Protein AF-A0A7W0RLA8-F1 (afdb_monomer_lite)

Radius of gyration: 16.84 Å; chains: 1; bounding box: 46×39×52 Å

Foldseek 3Di:
DLLVVLVVLLVCLLDPPDDDLVNLQVLLVVLLVVLVDQPPDLSSLLSSLSSNLSSLDAAHPVRARSSLVSLLVLLQDPVHDLLNNLSSLLSQQLHAYDPPRDDLQSSLLSLLVSLLVLLVVCLVPVPDPCLLNSLVSSLNSQEDDPVPDRPQRPCRGQNNVPDHPPSNNLSNVLSNVQSVLSNPADPPDDRDRRDPVSSVSSVVSNVVVPD

Sequence (211 aa):
LKVLATVGVARIADHADILTAELKYRAADVLTKELANPDNMWWYQMRLAEAAAAIELEIDRSGNPIVVDSLLTVIADGNRHCMARTAAAKALGRTPIMAGKFDEKAAADRIVQLARDMSLAYNKRPDDVQWYHCYLNLQLTFKPNAGEDPAGLPQNSLIRRGSLPAPLDNAEQRIVPLAKHVLNQPVGKKHKPIPGEMIQRLTELLAVAGS

Structure (mmCIF, N/CA/C/O backbone):
data_AF-A0A7W0RLA8-F1
#
_entry.id   AF-A0A7W0RLA8-F1
#
loop_
_atom_site.group_PDB
_atom_site.id
_atom_site.type_symbol
_atom_site.label_atom_id
_atom_site.label_alt_id
_atom_site.label_comp_id
_atom_site.label_asym_id
_atom_site.label_entity_id
_atom_site.label_seq_id
_atom_site.pdbx_PDB_ins_code
_atom_site.Cartn_x
_atom_site.Cartn_y
_atom_site.Cartn_z
_atom_site.occupancy
_atom_site.B_iso_or_equiv
_atom_site.auth_seq_id
_atom_site.auth_comp_id
_atom_site.auth_asym_id
_atom_site.auth_atom_id
_atom_site.pdbx_PDB_model_num
ATOM 1 N N . LEU A 1 1 ? 11.301 -21.678 0.523 1.00 72.75 1 LEU A N 1
ATOM 2 C CA . LEU A 1 1 ? 12.236 -21.331 -0.575 1.00 72.75 1 LEU A CA 1
ATOM 3 C C . LEU A 1 1 ? 11.809 -20.076 -1.349 1.00 72.75 1 LEU A C 1
ATOM 5 O O . LEU A 1 1 ? 12.573 -19.123 -1.344 1.00 72.75 1 LEU A O 1
ATOM 9 N N . LYS A 1 2 ? 10.595 -20.018 -1.931 1.00 77.06 2 LYS A N 1
ATOM 10 C CA . LYS A 1 2 ? 10.104 -18.861 -2.723 1.00 77.06 2 LYS A CA 1
ATOM 11 C C . LYS A 1 2 ? 10.241 -17.495 -2.028 1.00 77.06 2 LYS A C 1
ATOM 13 O O . LYS A 1 2 ? 10.709 -16.536 -2.633 1.00 77.06 2 LYS A O 1
ATOM 18 N N . VAL A 1 3 ? 9.900 -17.425 -0.741 1.00 72.06 3 VAL A N 1
ATOM 19 C CA . VAL A 1 3 ? 10.009 -16.191 0.060 1.00 72.06 3 VAL A CA 1
ATOM 20 C C . VAL A 1 3 ? 11.457 -15.720 0.198 1.00 72.06 3 VAL A C 1
ATOM 22 O O . VAL A 1 3 ? 11.741 -14.555 -0.051 1.00 72.06 3 VAL A O 1
ATOM 25 N N . LEU A 1 4 ? 12.382 -16.628 0.524 1.00 68.00 4 LEU A N 1
ATOM 26 C CA . LEU A 1 4 ? 13.810 -16.305 0.635 1.00 68.00 4 LEU A CA 1
ATOM 27 C C . LEU A 1 4 ? 14.391 -15.858 -0.710 1.00 68.00 4 LEU A C 1
ATOM 29 O O . LEU A 1 4 ? 15.149 -14.896 -0.749 1.00 68.00 4 LEU A O 1
ATOM 33 N N . ALA A 1 5 ? 13.992 -16.508 -1.806 1.00 74.31 5 ALA A N 1
ATOM 34 C CA . ALA A 1 5 ? 14.395 -16.103 -3.150 1.00 74.31 5 ALA A CA 1
ATOM 35 C C . ALA A 1 5 ? 13.894 -14.691 -3.490 1.00 74.31 5 ALA A C 1
ATOM 37 O O . ALA A 1 5 ? 14.648 -13.885 -4.015 1.00 74.31 5 ALA A O 1
ATOM 38 N N . THR A 1 6 ? 12.655 -14.364 -3.120 1.00 77.19 6 THR A N 1
ATOM 39 C CA . THR A 1 6 ? 12.059 -13.040 -3.368 1.00 77.19 6 THR A CA 1
ATOM 40 C C . THR A 1 6 ? 12.758 -11.943 -2.569 1.00 77.19 6 THR A C 1
ATOM 42 O O . THR A 1 6 ? 13.071 -10.891 -3.113 1.00 77.19 6 THR A O 1
ATOM 45 N N . VAL A 1 7 ? 13.091 -12.213 -1.302 1.00 73.88 7 VAL A N 1
ATOM 46 C CA . VAL A 1 7 ? 13.926 -11.312 -0.490 1.00 73.88 7 VAL A CA 1
ATOM 47 C C . VAL A 1 7 ? 15.321 -11.155 -1.102 1.00 73.88 7 VAL A C 1
ATOM 49 O O . VAL A 1 7 ? 15.862 -10.055 -1.115 1.00 73.88 7 VAL A O 1
ATOM 52 N N . GLY A 1 8 ? 15.903 -12.237 -1.625 1.00 70.19 8 GLY A N 1
ATOM 53 C CA . GLY A 1 8 ? 17.175 -12.193 -2.346 1.00 70.19 8 GLY A CA 1
ATOM 54 C C . GLY A 1 8 ? 17.115 -11.299 -3.586 1.00 70.19 8 GLY A C 1
ATOM 55 O O . GLY A 1 8 ? 18.000 -10.474 -3.769 1.00 70.19 8 GLY A O 1
ATOM 56 N N . VAL A 1 9 ? 16.050 -11.409 -4.388 1.00 79.06 9 VAL A N 1
ATOM 57 C CA . VAL A 1 9 ? 15.816 -10.543 -5.556 1.00 79.06 9 VAL A CA 1
ATOM 58 C C . VAL A 1 9 ? 15.698 -9.079 -5.140 1.00 79.06 9 VAL A C 1
ATOM 60 O O . VAL A 1 9 ? 16.380 -8.253 -5.733 1.00 79.06 9 VAL A O 1
ATOM 63 N N . ALA A 1 10 ? 14.911 -8.765 -4.104 1.00 76.06 10 ALA A N 1
ATOM 64 C CA . ALA A 1 10 ? 14.780 -7.397 -3.593 1.00 76.06 10 ALA A CA 1
ATOM 65 C C . ALA A 1 10 ? 16.141 -6.815 -3.178 1.00 76.06 10 ALA A C 1
ATOM 67 O O . ALA A 1 10 ? 16.523 -5.748 -3.631 1.00 76.06 10 ALA A O 1
ATOM 68 N N . ARG A 1 11 ? 16.933 -7.574 -2.409 1.00 76.50 11 ARG A N 1
ATOM 69 C CA . ARG A 1 11 ? 18.266 -7.140 -1.960 1.00 76.50 11 ARG A CA 1
ATOM 70 C C . ARG A 1 11 ? 19.256 -6.949 -3.100 1.00 76.50 11 ARG A C 1
ATOM 72 O O . ARG A 1 11 ? 20.070 -6.037 -3.043 1.00 76.50 11 ARG A O 1
ATOM 79 N N . ILE A 1 12 ? 19.228 -7.823 -4.106 1.00 79.25 12 ILE A N 1
ATOM 80 C CA . ILE A 1 12 ? 20.051 -7.643 -5.306 1.00 79.25 12 ILE A CA 1
ATOM 81 C C . ILE A 1 12 ? 19.612 -6.370 -6.027 1.00 79.25 12 ILE A C 1
ATOM 83 O O . ILE A 1 12 ? 20.465 -5.619 -6.476 1.00 79.25 12 ILE A O 1
ATOM 87 N N . ALA A 1 13 ? 18.309 -6.104 -6.100 1.00 77.38 13 ALA A N 1
ATOM 88 C CA . ALA A 1 13 ? 17.794 -4.890 -6.711 1.00 77.38 13 ALA A CA 1
ATOM 89 C C . ALA A 1 13 ? 18.217 -3.613 -5.972 1.00 77.38 13 ALA A C 1
ATOM 91 O O . ALA A 1 13 ? 18.674 -2.677 -6.620 1.00 77.38 13 ALA A O 1
ATOM 92 N N . ASP A 1 14 ? 18.184 -3.634 -4.640 1.00 70.62 14 ASP A N 1
ATOM 93 C CA . ASP A 1 14 ? 18.558 -2.495 -3.797 1.00 70.62 14 ASP A CA 1
ATOM 94 C C . ASP A 1 14 ? 20.077 -2.228 -3.741 1.00 70.62 14 ASP A C 1
ATOM 96 O O . ASP A 1 14 ? 20.493 -1.101 -3.476 1.00 70.62 14 ASP A O 1
ATOM 100 N N . HIS A 1 15 ? 20.920 -3.254 -3.929 1.00 70.38 15 HIS A N 1
ATOM 101 C CA . HIS A 1 15 ? 22.368 -3.160 -3.670 1.00 70.38 15 HIS A CA 1
ATOM 102 C C . HIS A 1 15 ? 23.279 -3.447 -4.866 1.00 70.38 15 HIS A C 1
ATOM 104 O O . HIS A 1 15 ? 24.487 -3.247 -4.751 1.00 70.38 15 HIS A O 1
ATOM 110 N N . ALA A 1 16 ? 22.770 -3.964 -5.984 1.00 71.56 16 ALA A N 1
ATOM 111 C CA . ALA A 1 16 ? 23.626 -4.231 -7.133 1.00 71.56 16 ALA A CA 1
ATOM 112 C C . ALA A 1 16 ? 23.953 -2.932 -7.879 1.00 71.56 16 ALA A C 1
ATOM 114 O O . ALA A 1 16 ? 23.061 -2.254 -8.381 1.00 71.56 16 ALA A O 1
ATOM 115 N N . ASP A 1 17 ? 25.247 -2.658 -8.052 1.00 64.75 17 ASP A N 1
ATOM 116 C CA . ASP A 1 17 ? 25.733 -1.500 -8.814 1.00 64.75 17 ASP A CA 1
ATOM 117 C C . ASP A 1 17 ? 25.336 -1.546 -10.304 1.00 64.75 17 ASP A C 1
ATOM 119 O O . ASP A 1 17 ? 25.307 -0.520 -10.981 1.00 64.75 17 ASP A O 1
ATOM 123 N N . ILE A 1 18 ? 25.038 -2.739 -10.843 1.00 66.19 18 ILE A N 1
ATOM 124 C CA . ILE A 1 18 ? 24.654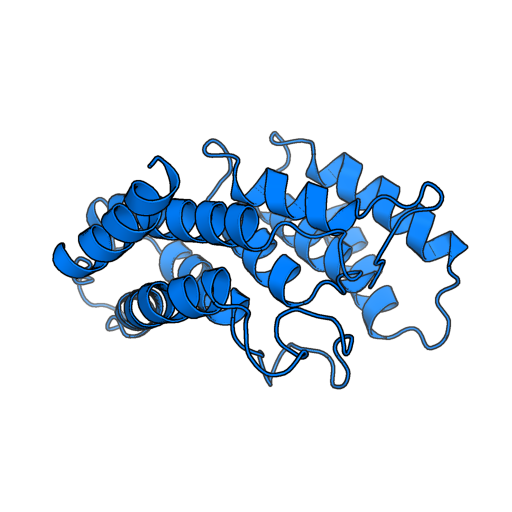 -2.933 -12.246 1.00 66.19 18 ILE A CA 1
ATOM 125 C C . ILE A 1 18 ? 23.494 -3.928 -12.341 1.00 66.19 18 ILE A C 1
ATOM 127 O O . ILE A 1 18 ? 23.684 -5.145 -12.337 1.00 66.19 18 ILE A O 1
ATOM 131 N N . LEU A 1 19 ? 22.284 -3.401 -12.515 1.00 78.19 19 LEU A N 1
ATOM 132 C CA . LEU A 1 19 ? 21.108 -4.160 -12.932 1.00 78.19 19 LEU A CA 1
ATOM 133 C C . LEU A 1 19 ? 20.692 -3.700 -14.324 1.00 78.19 19 LEU A C 1
ATOM 135 O O . LEU A 1 19 ? 20.250 -2.568 -14.518 1.00 78.19 19 LEU A O 1
ATOM 139 N N . THR A 1 20 ? 20.856 -4.574 -15.317 1.00 84.12 20 THR A N 1
ATOM 140 C CA . THR A 1 20 ? 20.488 -4.242 -16.696 1.00 84.12 20 THR A CA 1
ATOM 141 C C . THR A 1 20 ? 18.974 -4.068 -16.816 1.00 84.12 20 THR A C 1
ATOM 143 O O . THR A 1 20 ? 18.202 -4.748 -16.134 1.00 84.12 20 THR A O 1
ATOM 146 N N . ALA A 1 21 ? 18.532 -3.198 -17.731 1.00 84.94 21 ALA A N 1
ATOM 147 C CA . ALA A 1 21 ? 17.108 -3.018 -18.021 1.00 84.94 21 ALA A CA 1
ATOM 148 C C . ALA A 1 21 ? 16.421 -4.356 -18.356 1.00 84.94 21 ALA A C 1
ATOM 150 O O . ALA A 1 21 ? 15.315 -4.624 -17.901 1.00 84.94 21 ALA A O 1
ATOM 151 N N . GLU A 1 22 ? 17.123 -5.242 -19.068 1.00 87.44 22 GLU A N 1
ATOM 152 C CA . GLU A 1 22 ? 16.644 -6.584 -19.402 1.00 87.44 22 GLU A CA 1
ATOM 153 C C . GLU A 1 22 ? 16.299 -7.428 -18.171 1.00 87.44 22 GLU A C 1
ATOM 155 O O . GLU A 1 22 ? 15.234 -8.047 -18.113 1.00 87.44 22 GLU A O 1
ATOM 160 N N . LEU A 1 23 ? 17.180 -7.439 -17.170 1.00 87.94 23 LEU A N 1
ATOM 161 C CA . LEU A 1 23 ? 16.938 -8.157 -15.922 1.00 87.94 23 LEU A CA 1
ATOM 162 C C . LEU A 1 23 ? 15.793 -7.524 -15.131 1.00 87.94 23 LEU A C 1
ATOM 164 O O . LEU A 1 23 ? 14.961 -8.260 -14.601 1.00 87.94 23 LEU A O 1
ATOM 168 N N . LYS A 1 24 ? 15.693 -6.188 -15.119 1.00 89.06 24 LYS A N 1
ATOM 169 C CA . LYS A 1 24 ? 14.571 -5.476 -14.493 1.00 89.06 24 LYS A CA 1
ATOM 170 C C . LYS A 1 24 ? 13.234 -5.858 -15.132 1.00 89.06 24 LYS A C 1
ATOM 172 O O . LYS A 1 24 ? 12.303 -6.206 -14.411 1.00 89.06 24 LYS A O 1
ATOM 177 N N . TYR A 1 25 ? 13.149 -5.895 -16.465 1.00 92.12 25 TYR A N 1
ATOM 178 C CA . TYR A 1 25 ? 11.935 -6.319 -17.174 1.00 92.12 25 TYR A CA 1
ATOM 179 C C . TYR A 1 25 ? 11.518 -7.744 -16.805 1.00 92.12 25 TYR A C 1
ATOM 181 O O . TYR A 1 25 ? 10.362 -7.979 -16.459 1.00 92.12 25 TYR A O 1
ATOM 189 N N . ARG A 1 26 ? 12.457 -8.699 -16.846 1.00 90.50 26 ARG A N 1
ATOM 190 C CA . ARG A 1 26 ? 12.158 -10.107 -16.539 1.00 90.50 26 ARG A CA 1
ATOM 191 C C . ARG A 1 26 ? 11.771 -10.298 -15.074 1.00 90.50 26 ARG A C 1
ATOM 193 O O . ARG A 1 26 ? 10.843 -11.050 -14.788 1.00 90.50 26 ARG A O 1
ATOM 200 N N . ALA A 1 27 ? 12.455 -9.616 -14.156 1.00 91.81 27 ALA A N 1
ATOM 201 C CA . ALA A 1 27 ? 12.138 -9.670 -12.735 1.00 91.81 27 ALA A CA 1
ATOM 202 C C . ALA A 1 27 ? 10.747 -9.088 -12.452 1.00 91.81 27 ALA A C 1
ATOM 204 O O . ALA A 1 27 ? 9.944 -9.746 -11.795 1.00 91.81 27 ALA A O 1
ATOM 205 N N . ALA A 1 28 ? 10.434 -7.906 -12.992 1.00 93.56 28 ALA A N 1
ATOM 206 C CA . ALA A 1 28 ? 9.127 -7.280 -12.823 1.00 93.56 28 ALA A CA 1
ATOM 207 C C . ALA A 1 28 ? 7.994 -8.151 -13.390 1.00 93.56 28 ALA A C 1
ATOM 209 O O . ALA A 1 28 ? 6.983 -8.339 -12.718 1.00 93.56 28 ALA A O 1
ATOM 210 N N . ASP A 1 29 ? 8.171 -8.745 -14.574 1.00 93.19 29 ASP A N 1
ATOM 211 C CA . ASP A 1 29 ? 7.178 -9.645 -15.179 1.00 93.19 29 ASP A CA 1
ATOM 212 C C . ASP A 1 29 ? 6.887 -10.867 -14.288 1.00 93.19 29 ASP A C 1
ATOM 214 O O . ASP A 1 29 ? 5.733 -11.173 -13.996 1.00 93.19 29 ASP A O 1
ATOM 218 N N . VAL A 1 30 ? 7.926 -11.536 -13.778 1.00 94.38 30 VAL A N 1
ATOM 219 C CA . VAL A 1 30 ? 7.757 -12.703 -12.895 1.00 94.38 30 VAL A CA 1
ATOM 220 C C . VAL A 1 30 ? 7.131 -12.313 -11.552 1.00 94.38 30 VAL A C 1
ATOM 222 O O . VAL A 1 30 ? 6.204 -12.980 -11.089 1.00 94.38 30 VAL A O 1
ATOM 225 N N . LEU A 1 31 ? 7.614 -11.237 -10.923 1.00 96.06 31 LEU A N 1
ATOM 226 C CA . LEU A 1 31 ? 7.128 -10.784 -9.618 1.00 96.06 31 LEU A CA 1
ATOM 227 C C . LEU A 1 31 ? 5.658 -10.359 -9.682 1.00 96.06 31 LEU A C 1
ATOM 229 O O . LEU A 1 31 ? 4.876 -10.763 -8.825 1.00 96.06 31 LEU A O 1
ATOM 233 N N . THR A 1 32 ? 5.270 -9.592 -10.703 1.00 96.00 32 THR A N 1
ATOM 234 C CA . THR A 1 32 ? 3.883 -9.128 -10.872 1.00 96.00 32 THR A CA 1
ATOM 235 C C . THR A 1 32 ? 2.931 -10.274 -11.218 1.00 96.00 32 THR A C 1
ATOM 237 O O . THR A 1 32 ? 1.830 -10.325 -10.672 1.00 96.00 32 THR A O 1
ATOM 240 N N . LYS A 1 33 ? 3.360 -11.264 -12.017 1.00 95.69 33 LYS A N 1
ATOM 241 C CA . LYS A 1 33 ? 2.574 -12.484 -12.285 1.00 95.69 33 LYS A CA 1
ATOM 242 C C . LYS A 1 33 ? 2.345 -13.334 -11.036 1.00 95.69 33 LYS A C 1
ATOM 244 O O . LYS A 1 33 ? 1.218 -13.758 -10.792 1.00 95.69 33 LYS A O 1
ATOM 249 N N . GLU A 1 34 ? 3.373 -13.568 -10.217 1.00 96.12 34 GLU A N 1
ATOM 250 C CA . GLU A 1 34 ? 3.187 -14.288 -8.945 1.00 96.12 34 GLU A CA 1
ATOM 251 C C . GLU A 1 34 ? 2.338 -13.465 -7.960 1.00 96.12 34 GLU A C 1
ATOM 253 O O . GLU A 1 34 ? 1.516 -14.027 -7.234 1.00 96.12 34 GLU A O 1
ATOM 258 N N . LEU A 1 35 ? 2.490 -12.135 -7.941 1.00 96.88 35 LEU A N 1
ATOM 259 C CA . LEU A 1 35 ? 1.706 -11.247 -7.079 1.00 96.88 35 LEU A CA 1
ATOM 260 C C . LEU A 1 35 ? 0.223 -11.217 -7.479 1.00 96.88 35 LEU A C 1
ATOM 262 O O . LEU A 1 35 ? -0.649 -11.116 -6.609 1.00 96.88 35 LEU A O 1
ATOM 266 N N . ALA A 1 36 ? -0.076 -11.370 -8.771 1.00 96.38 36 ALA A N 1
ATOM 267 C CA . ALA A 1 36 ? -1.435 -11.445 -9.291 1.00 96.38 36 ALA A CA 1
ATOM 268 C C . ALA A 1 36 ? -2.223 -12.647 -8.747 1.00 96.38 36 ALA A C 1
ATOM 270 O O . ALA A 1 36 ? -3.444 -12.560 -8.669 1.00 96.38 36 ALA A O 1
ATOM 271 N N . ASN A 1 37 ? -1.564 -13.717 -8.286 1.00 95.75 37 ASN A N 1
ATOM 272 C CA . ASN A 1 37 ? -2.236 -14.862 -7.672 1.00 95.75 37 ASN A CA 1
ATOM 273 C C . ASN A 1 37 ? -2.661 -14.555 -6.211 1.00 95.75 37 ASN A C 1
ATOM 275 O O . ASN A 1 37 ? -1.791 -14.459 -5.336 1.00 95.75 37 ASN A O 1
ATOM 279 N N . PRO A 1 38 ? -3.971 -14.414 -5.913 1.00 93.88 38 PRO A N 1
ATOM 280 C CA . PRO A 1 38 ? -4.452 -14.100 -4.567 1.00 93.88 38 PRO A CA 1
ATOM 281 C C . PRO A 1 38 ? -4.367 -15.286 -3.596 1.00 93.88 38 PRO A C 1
ATOM 283 O O . PRO A 1 38 ? -4.371 -15.060 -2.387 1.00 93.88 38 PRO A O 1
ATOM 286 N N . ASP A 1 39 ? -4.234 -16.518 -4.100 1.00 94.50 39 ASP A N 1
ATOM 287 C CA . ASP A 1 39 ? -4.170 -17.742 -3.287 1.00 94.50 39 ASP A CA 1
ATOM 288 C C . ASP A 1 39 ? -2.793 -17.941 -2.639 1.00 94.50 39 ASP A C 1
ATOM 290 O O . ASP A 1 39 ? -2.617 -18.750 -1.722 1.00 94.50 39 ASP A O 1
ATOM 294 N N . ASN A 1 40 ? -1.791 -17.181 -3.091 1.00 93.38 40 ASN A N 1
ATOM 295 C CA . ASN A 1 40 ? -0.496 -17.133 -2.432 1.00 93.38 40 ASN A CA 1
ATOM 296 C C . ASN A 1 40 ? -0.657 -16.684 -0.975 1.00 93.38 40 ASN A C 1
ATOM 298 O O . ASN A 1 40 ? -1.456 -15.812 -0.650 1.00 93.38 40 ASN A O 1
ATOM 302 N N . MET A 1 41 ? 0.154 -17.225 -0.070 1.00 95.50 41 MET A N 1
ATOM 303 C CA . MET A 1 41 ? 0.100 -16.803 1.329 1.00 95.50 41 MET A CA 1
ATOM 304 C C . MET A 1 41 ? 0.396 -15.302 1.480 1.00 95.50 41 MET A C 1
ATOM 306 O O . MET A 1 41 ? 1.313 -14.779 0.848 1.00 95.50 41 MET A O 1
ATOM 310 N N . TRP A 1 42 ? -0.330 -14.607 2.361 1.00 95.19 42 TRP A N 1
ATOM 311 C CA . TRP A 1 42 ? -0.254 -13.141 2.483 1.00 95.19 42 TRP A CA 1
ATOM 312 C C . TRP A 1 42 ? 1.161 -12.608 2.753 1.00 95.19 42 TRP A C 1
ATOM 314 O O . TRP A 1 42 ? 1.540 -11.553 2.251 1.00 95.19 42 TRP A O 1
ATOM 324 N N . TRP A 1 43 ? 1.964 -13.347 3.519 1.00 93.94 43 TRP A N 1
ATOM 325 C CA . TRP A 1 43 ? 3.344 -12.981 3.839 1.00 93.94 43 TRP A CA 1
ATOM 326 C C . TRP A 1 43 ? 4.264 -13.142 2.629 1.00 93.94 43 TRP A C 1
ATOM 328 O O . TRP A 1 43 ? 5.242 -12.412 2.510 1.00 93.94 43 TRP A O 1
ATOM 338 N N . TYR A 1 44 ? 3.936 -14.045 1.701 1.00 95.88 44 TYR A N 1
ATOM 339 C CA . TYR A 1 44 ? 4.615 -14.134 0.414 1.00 95.88 44 TYR A CA 1
ATOM 340 C C . TYR A 1 44 ? 4.201 -12.988 -0.515 1.00 95.88 44 TYR A C 1
ATOM 342 O O . TYR A 1 44 ? 5.072 -12.336 -1.083 1.00 95.88 44 TYR A O 1
ATOM 350 N N . GLN A 1 45 ? 2.904 -12.669 -0.591 1.00 97.44 45 GLN A N 1
ATOM 351 C CA . GLN A 1 45 ? 2.404 -11.519 -1.359 1.00 97.44 45 GLN A CA 1
ATOM 352 C C . GLN A 1 45 ? 3.046 -10.197 -0.910 1.00 97.44 45 GLN A C 1
ATOM 354 O O . GLN A 1 45 ? 3.464 -9.399 -1.741 1.00 97.44 45 GLN A O 1
ATOM 359 N N . MET A 1 46 ? 3.193 -9.994 0.403 1.00 95.75 46 MET A N 1
ATOM 360 C CA . MET A 1 46 ? 3.912 -8.848 0.970 1.00 95.75 46 MET A CA 1
ATOM 361 C C . MET A 1 46 ? 5.342 -8.745 0.422 1.00 95.75 46 MET A C 1
ATOM 363 O O . MET A 1 46 ? 5.756 -7.677 -0.018 1.00 95.75 46 MET A O 1
ATOM 367 N N . ARG A 1 47 ? 6.083 -9.860 0.393 1.00 94.94 47 ARG A N 1
ATOM 368 C CA . ARG A 1 47 ? 7.467 -9.882 -0.106 1.00 94.94 47 ARG A CA 1
ATOM 369 C C . ARG A 1 47 ? 7.549 -9.681 -1.612 1.00 94.94 47 ARG A C 1
ATOM 371 O O . ARG A 1 47 ? 8.489 -9.051 -2.076 1.00 94.94 47 ARG A O 1
ATOM 378 N N . LEU A 1 48 ? 6.568 -10.175 -2.362 1.00 97.25 48 LEU A N 1
ATOM 379 C CA . LEU A 1 48 ? 6.453 -9.914 -3.796 1.00 97.25 48 LEU A CA 1
ATOM 380 C C . LEU A 1 48 ? 6.228 -8.423 -4.078 1.00 97.25 48 LEU A C 1
ATOM 382 O O . LEU A 1 48 ? 6.872 -7.884 -4.970 1.00 97.25 48 LEU A O 1
ATOM 386 N N . ALA A 1 49 ? 5.375 -7.749 -3.300 1.00 97.25 49 ALA A N 1
ATOM 387 C CA . ALA A 1 49 ? 5.138 -6.312 -3.439 1.00 97.25 49 ALA A CA 1
ATOM 388 C C . ALA A 1 49 ? 6.396 -5.479 -3.135 1.00 97.25 49 ALA A C 1
ATOM 390 O O . ALA A 1 49 ? 6.748 -4.593 -3.911 1.00 97.25 49 ALA A O 1
ATOM 391 N N . GLU A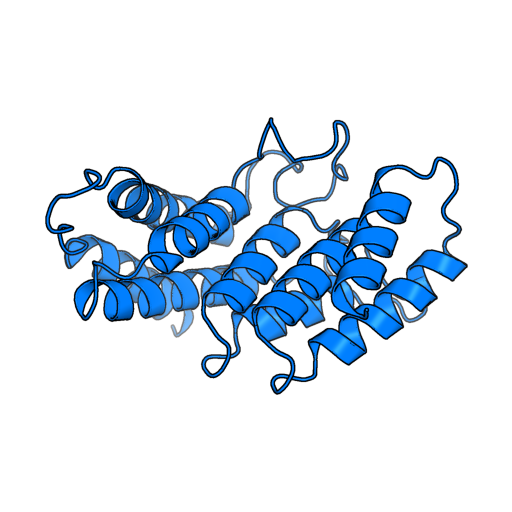 1 50 ? 7.099 -5.793 -2.042 1.00 93.06 50 GLU A N 1
ATOM 392 C CA . GLU A 1 50 ? 8.375 -5.151 -1.694 1.00 93.06 50 GLU A CA 1
ATOM 393 C C . GLU A 1 50 ? 9.428 -5.357 -2.790 1.00 93.06 50 GLU A C 1
ATOM 395 O O . GLU A 1 50 ? 10.032 -4.394 -3.255 1.00 93.06 50 GLU A O 1
ATOM 400 N N . ALA A 1 51 ? 9.600 -6.599 -3.253 1.00 93.12 51 ALA A N 1
ATOM 401 C CA . ALA A 1 51 ? 10.557 -6.918 -4.306 1.00 93.12 51 ALA A CA 1
ATOM 402 C C . ALA A 1 51 ? 10.217 -6.230 -5.632 1.00 93.12 51 ALA A C 1
ATOM 404 O O . ALA A 1 51 ? 11.125 -5.784 -6.321 1.00 93.12 51 ALA A O 1
ATOM 405 N N . ALA A 1 52 ? 8.933 -6.127 -5.990 1.00 94.19 52 ALA A N 1
ATOM 406 C CA . ALA A 1 52 ? 8.510 -5.471 -7.223 1.00 94.19 52 ALA A CA 1
ATOM 407 C C . ALA A 1 52 ? 8.862 -3.974 -7.226 1.00 94.19 52 ALA A C 1
ATOM 409 O O . ALA A 1 52 ? 9.352 -3.476 -8.238 1.00 94.19 52 ALA A O 1
ATOM 410 N N . ALA A 1 53 ? 8.679 -3.276 -6.099 1.00 92.25 53 ALA A N 1
ATOM 411 C CA . ALA A 1 53 ? 9.086 -1.876 -5.969 1.00 92.25 53 ALA A CA 1
ATOM 412 C C . ALA A 1 53 ? 10.613 -1.699 -6.033 1.00 92.25 53 ALA A C 1
ATOM 414 O O . ALA A 1 53 ? 11.081 -0.777 -6.698 1.00 92.25 53 ALA A O 1
ATOM 415 N N . ALA A 1 54 ? 11.375 -2.610 -5.417 1.00 90.06 54 ALA A N 1
ATOM 416 C CA . ALA A 1 54 ? 12.842 -2.589 -5.411 1.00 90.06 54 ALA A CA 1
ATOM 417 C C . ALA A 1 54 ? 13.474 -2.729 -6.810 1.00 90.06 54 ALA A C 1
ATOM 419 O O . ALA A 1 54 ? 14.610 -2.326 -7.020 1.00 90.06 54 ALA A O 1
ATOM 420 N N . ILE A 1 55 ? 12.752 -3.264 -7.806 1.00 90.44 55 ILE A N 1
ATOM 421 C CA . ILE A 1 55 ? 13.249 -3.318 -9.195 1.00 90.44 55 ILE A CA 1
ATOM 422 C C . ILE A 1 55 ? 13.423 -1.911 -9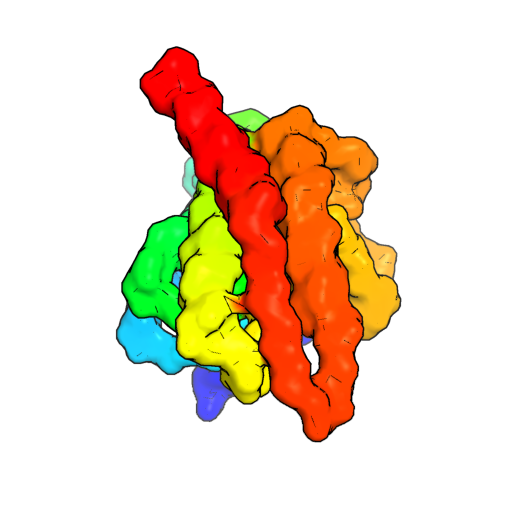.796 1.00 90.44 55 ILE A C 1
ATOM 424 O O . ILE A 1 55 ? 14.223 -1.725 -10.721 1.00 90.44 55 ILE A O 1
ATOM 428 N N . GLU A 1 56 ? 12.685 -0.921 -9.283 1.00 89.88 56 GLU A N 1
ATOM 429 C CA . GLU A 1 56 ? 12.692 0.461 -9.770 1.00 89.88 56 GLU A CA 1
ATOM 430 C C . GLU A 1 56 ? 12.394 0.554 -11.277 1.00 89.88 56 GLU A C 1
ATOM 432 O O . GLU A 1 56 ? 13.072 1.255 -12.031 1.00 89.88 56 GLU A O 1
ATOM 437 N N . LEU A 1 57 ? 11.401 -0.210 -11.741 1.00 91.00 57 LEU A N 1
ATOM 438 C CA . LEU A 1 57 ? 10.958 -0.190 -13.132 1.00 91.00 57 LEU A CA 1
ATOM 439 C C . LEU A 1 57 ? 9.751 0.740 -13.298 1.00 91.00 57 LEU A C 1
ATOM 441 O O . LEU A 1 57 ? 8.671 0.437 -12.799 1.00 91.00 57 LEU A O 1
ATOM 445 N N . GLU A 1 58 ? 9.922 1.832 -14.044 1.00 91.88 58 GLU A N 1
ATOM 446 C CA . GLU A 1 58 ? 8.830 2.769 -14.353 1.00 91.88 58 GLU A CA 1
ATOM 447 C C . GLU A 1 58 ? 7.816 2.197 -15.345 1.00 91.88 58 GLU A C 1
ATOM 449 O O . GLU A 1 58 ? 6.608 2.310 -15.146 1.00 91.88 58 GLU A O 1
ATOM 454 N N . ILE A 1 59 ? 8.319 1.608 -16.431 1.00 93.31 59 ILE A N 1
ATOM 455 C CA . ILE A 1 59 ? 7.530 1.037 -17.522 1.00 93.31 59 ILE A CA 1
ATOM 456 C C . ILE A 1 59 ? 8.175 -0.250 -18.024 1.00 93.31 59 ILE A C 1
ATOM 458 O O . ILE A 1 59 ? 9.395 -0.397 -17.980 1.00 93.31 59 ILE A O 1
ATOM 462 N N . ASP A 1 60 ? 7.365 -1.175 -18.526 1.00 92.25 60 ASP A N 1
ATOM 463 C CA . ASP A 1 60 ? 7.827 -2.361 -19.240 1.00 92.25 60 ASP A CA 1
ATOM 464 C C . ASP A 1 60 ? 8.286 -2.030 -20.676 1.00 92.25 60 ASP A C 1
ATOM 466 O O . ASP A 1 60 ? 8.290 -0.878 -21.116 1.00 92.25 60 ASP A O 1
ATOM 470 N N . ARG A 1 61 ? 8.655 -3.063 -21.444 1.00 90.19 61 ARG A N 1
ATOM 471 C CA . ARG A 1 61 ? 9.040 -2.910 -22.861 1.00 90.19 61 ARG A CA 1
ATOM 472 C C . ARG A 1 61 ? 7.921 -2.374 -23.755 1.00 90.19 61 ARG A C 1
ATOM 474 O O . ARG A 1 61 ? 8.204 -1.911 -24.855 1.00 90.19 61 ARG A O 1
ATOM 481 N N . SER A 1 62 ? 6.676 -2.471 -23.304 1.00 91.75 62 SER A N 1
ATOM 482 C CA . SER A 1 62 ? 5.483 -2.028 -24.022 1.00 91.75 62 SER A CA 1
ATOM 483 C C . SER A 1 62 ? 5.061 -0.610 -23.617 1.00 91.75 62 SER A C 1
ATOM 485 O O . SER A 1 62 ? 4.093 -0.085 -24.163 1.00 91.75 62 SER A O 1
ATOM 487 N N . GLY A 1 63 ? 5.765 0.025 -22.672 1.00 91.12 63 GLY A N 1
ATOM 488 C CA . GLY A 1 63 ? 5.423 1.351 -22.158 1.00 91.12 63 GLY A CA 1
ATOM 489 C C . GLY A 1 63 ? 4.317 1.358 -21.095 1.00 91.12 63 GLY A C 1
ATOM 490 O O . GLY A 1 63 ? 3.686 2.402 -20.885 1.00 91.12 63 GLY A O 1
ATOM 491 N N . ASN A 1 64 ? 4.066 0.220 -20.441 1.00 92.94 64 ASN A N 1
ATOM 492 C CA . ASN A 1 64 ? 3.053 0.055 -19.399 1.00 92.94 64 ASN A CA 1
ATOM 493 C C . ASN A 1 64 ? 3.679 0.069 -17.995 1.00 92.94 64 ASN A C 1
ATOM 495 O O . ASN A 1 64 ? 4.700 -0.591 -17.785 1.00 92.94 64 ASN A O 1
ATOM 499 N N . PRO A 1 65 ? 3.066 0.739 -17.006 1.00 94.75 65 PRO A N 1
ATOM 500 C CA . PRO A 1 65 ? 3.577 0.814 -15.639 1.00 94.75 65 PRO A CA 1
ATOM 501 C C . PRO A 1 65 ? 3.218 -0.445 -14.822 1.00 94.75 65 PRO A C 1
ATOM 503 O O . PRO A 1 65 ? 2.562 -0.377 -13.784 1.00 94.75 65 PRO A O 1
ATOM 506 N N . ILE A 1 66 ? 3.667 -1.620 -15.282 1.00 95.50 66 ILE A N 1
ATOM 507 C CA . ILE A 1 66 ? 3.212 -2.937 -14.791 1.00 95.50 66 ILE A CA 1
ATOM 508 C C . ILE A 1 66 ? 3.355 -3.134 -13.273 1.00 95.50 66 ILE A C 1
ATOM 510 O O . ILE A 1 66 ? 2.519 -3.790 -12.653 1.00 95.50 66 ILE A O 1
ATOM 514 N N . VAL A 1 67 ? 4.395 -2.559 -12.655 1.00 96.50 67 VAL A N 1
ATOM 515 C CA . VAL A 1 67 ? 4.616 -2.651 -11.203 1.00 96.50 67 VAL A CA 1
ATOM 516 C C . VAL A 1 67 ? 3.552 -1.845 -10.464 1.00 96.50 67 VAL A C 1
ATOM 518 O O . VAL A 1 67 ? 2.898 -2.367 -9.564 1.00 96.50 67 VAL A O 1
ATOM 521 N N . VAL A 1 68 ? 3.332 -0.597 -10.880 1.00 96.69 68 VAL A N 1
ATOM 522 C CA . VAL A 1 68 ? 2.319 0.297 -10.305 1.00 96.69 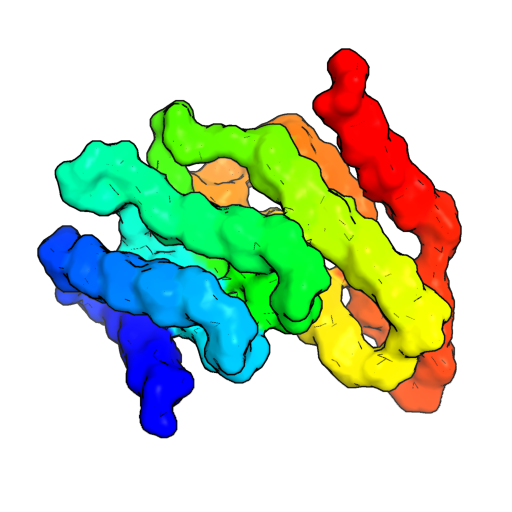68 VAL A CA 1
ATOM 523 C C . VAL A 1 68 ? 0.926 -0.317 -10.436 1.00 96.69 68 VAL A C 1
ATOM 525 O O . VAL A 1 68 ? 0.208 -0.411 -9.439 1.00 96.69 68 VAL A O 1
ATOM 528 N N . ASP A 1 69 ? 0.571 -0.814 -11.621 1.00 96.88 69 ASP A N 1
ATOM 529 C CA . ASP A 1 69 ? -0.733 -1.437 -11.878 1.00 96.88 69 ASP A CA 1
ATOM 530 C C . ASP A 1 69 ? -0.951 -2.687 -11.016 1.00 96.88 69 ASP A C 1
ATOM 532 O O . 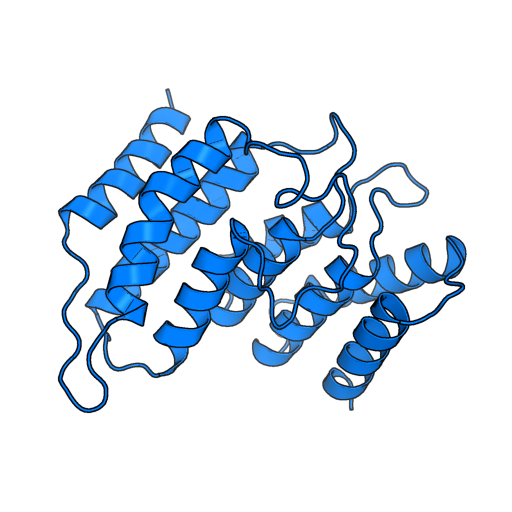ASP A 1 69 ? -2.024 -2.881 -10.427 1.00 96.88 69 ASP A O 1
ATOM 536 N N . SER A 1 70 ? 0.083 -3.522 -10.877 1.00 97.94 70 SER A N 1
ATOM 537 C CA . SER A 1 70 ? 0.031 -4.713 -10.031 1.00 97.94 70 SER A CA 1
ATOM 538 C C . SER A 1 70 ? -0.157 -4.352 -8.555 1.00 97.94 70 SER A C 1
ATOM 540 O O . SER A 1 70 ? -0.982 -4.970 -7.880 1.00 97.94 70 SER A O 1
ATOM 542 N N . LEU A 1 71 ? 0.563 -3.349 -8.045 1.00 98.50 71 LEU A N 1
ATOM 543 C CA . LEU A 1 71 ? 0.430 -2.893 -6.659 1.00 98.50 71 LEU A CA 1
ATOM 544 C C . LEU A 1 71 ? -0.960 -2.302 -6.401 1.00 98.50 71 LEU A C 1
ATOM 546 O O . LEU A 1 71 ? -1.618 -2.670 -5.428 1.00 98.50 71 LEU A O 1
ATOM 550 N N . LEU A 1 72 ? -1.453 -1.448 -7.301 1.00 98.19 72 LEU A N 1
ATOM 551 C CA . LEU A 1 72 ? -2.793 -0.866 -7.217 1.00 98.19 72 LEU A CA 1
ATOM 552 C C . LEU A 1 72 ? -3.897 -1.929 -7.265 1.00 98.19 72 LEU A C 1
ATOM 554 O O . LEU A 1 72 ? -4.941 -1.749 -6.631 1.00 98.19 72 LEU A O 1
ATOM 558 N N . THR A 1 73 ? -3.690 -3.024 -7.998 1.00 98.06 73 THR A N 1
ATOM 559 C CA . THR A 1 73 ? -4.609 -4.173 -8.030 1.00 98.06 73 THR A CA 1
ATOM 560 C C . THR A 1 73 ? -4.652 -4.875 -6.674 1.00 98.06 73 THR A C 1
ATOM 562 O O . THR A 1 73 ? -5.733 -5.114 -6.141 1.00 98.06 73 THR A O 1
ATOM 565 N N . VAL A 1 74 ? -3.491 -5.127 -6.060 1.00 98.50 74 VAL A N 1
ATOM 566 C CA . VAL A 1 74 ? -3.412 -5.734 -4.721 1.00 98.50 74 VAL A CA 1
ATOM 567 C C . VAL A 1 74 ? -4.060 -4.845 -3.661 1.00 98.50 74 VAL A C 1
ATOM 569 O O . VAL A 1 74 ? -4.788 -5.351 -2.814 1.00 98.50 74 VAL A O 1
ATOM 572 N N . ILE A 1 75 ? -3.844 -3.525 -3.704 1.00 98.62 75 ILE A N 1
ATOM 573 C CA . ILE A 1 75 ? -4.460 -2.578 -2.758 1.00 98.62 75 ILE A CA 1
ATOM 574 C C . ILE A 1 75 ? -5.995 -2.636 -2.849 1.00 98.62 75 ILE A C 1
ATOM 576 O O . ILE A 1 75 ? -6.675 -2.650 -1.816 1.00 98.62 75 ILE A O 1
ATOM 580 N N . ALA A 1 76 ? -6.541 -2.692 -4.068 1.00 97.88 76 ALA A N 1
ATOM 581 C CA . ALA A 1 76 ? -7.982 -2.682 -4.327 1.00 97.88 76 ALA A CA 1
ATOM 582 C C . ALA A 1 76 ? -8.693 -4.005 -3.989 1.00 97.88 76 ALA A C 1
ATOM 584 O O . ALA A 1 76 ? -9.902 -4.003 -3.763 1.00 97.88 76 ALA A O 1
ATOM 585 N N . ASP A 1 77 ? -7.971 -5.124 -3.935 1.00 97.50 77 ASP A N 1
ATOM 586 C CA . ASP A 1 77 ? -8.556 -6.447 -3.722 1.00 97.50 77 ASP A CA 1
ATOM 587 C C . ASP A 1 77 ? -9.013 -6.646 -2.266 1.00 97.50 77 ASP A C 1
ATOM 589 O O . ASP A 1 77 ? -8.227 -6.961 -1.370 1.00 97.50 77 ASP A O 1
ATOM 593 N N . GLY A 1 78 ? -10.317 -6.474 -2.034 1.00 95.44 78 GLY A N 1
ATOM 594 C CA . GLY A 1 78 ? -10.960 -6.640 -0.729 1.00 95.44 78 GLY A CA 1
ATOM 595 C C . GLY A 1 78 ? -10.848 -8.043 -0.125 1.00 95.44 78 GLY A C 1
ATOM 596 O O . GLY A 1 78 ? -10.992 -8.179 1.089 1.00 95.44 78 GLY A O 1
ATOM 597 N N . ASN A 1 79 ? -10.556 -9.062 -0.939 1.00 95.25 79 ASN A N 1
ATOM 598 C CA . ASN A 1 79 ? -10.430 -10.447 -0.485 1.00 95.25 79 ASN A CA 1
ATOM 599 C C . ASN A 1 79 ? -9.021 -10.767 0.022 1.00 95.25 79 ASN A C 1
ATOM 601 O O . ASN A 1 79 ? -8.824 -11.752 0.736 1.00 95.25 79 ASN A O 1
ATOM 605 N N . ARG A 1 80 ? -8.028 -9.934 -0.311 1.00 97.12 80 ARG A N 1
ATOM 606 C CA . ARG A 1 80 ? -6.666 -10.109 0.190 1.00 97.12 80 ARG A CA 1
ATOM 607 C C . ARG A 1 80 ? -6.540 -9.672 1.636 1.00 97.12 80 ARG A C 1
ATOM 609 O O . ARG A 1 80 ? -7.149 -8.714 2.112 1.00 97.12 80 ARG A O 1
ATOM 616 N N . HIS A 1 81 ? -5.642 -10.356 2.326 1.00 96.62 81 HIS A N 1
ATOM 617 C CA . HIS A 1 81 ? -5.273 -10.033 3.691 1.00 96.62 81 HIS A CA 1
ATOM 618 C C . HIS A 1 81 ? -4.709 -8.604 3.799 1.00 96.62 81 HIS A C 1
ATOM 620 O O . HIS A 1 81 ? -3.876 -8.193 2.986 1.00 96.62 81 HIS A O 1
ATOM 626 N N . CYS A 1 82 ? -5.100 -7.856 4.835 1.00 96.31 82 CYS A N 1
ATOM 627 C CA . CYS A 1 82 ? -4.729 -6.445 5.008 1.00 96.31 82 CYS A CA 1
ATOM 628 C C . CYS A 1 82 ? -3.208 -6.209 5.023 1.00 96.31 82 CYS A C 1
ATOM 630 O O . CYS A 1 82 ? -2.743 -5.227 4.448 1.00 96.31 82 CYS A O 1
ATOM 632 N N . MET A 1 83 ? -2.412 -7.126 5.585 1.00 96.44 83 MET A N 1
ATOM 633 C CA . MET A 1 83 ? -0.942 -7.044 5.511 1.00 96.44 83 MET A CA 1
ATOM 634 C C . MET A 1 83 ? -0.410 -7.002 4.071 1.00 96.44 83 MET A C 1
ATOM 636 O O . MET A 1 83 ? 0.470 -6.200 3.780 1.00 96.44 83 MET A O 1
ATOM 640 N N . ALA A 1 84 ? -0.946 -7.817 3.156 1.00 98.06 84 ALA A N 1
ATOM 641 C CA . ALA A 1 84 ? -0.508 -7.811 1.758 1.00 98.06 84 ALA A CA 1
ATOM 642 C C . ALA A 1 84 ? -0.914 -6.503 1.058 1.00 98.06 84 ALA A C 1
ATOM 644 O O . ALA A 1 84 ? -0.106 -5.880 0.373 1.00 98.06 84 ALA A O 1
ATOM 645 N N . ARG A 1 85 ? -2.148 -6.045 1.304 1.00 98.56 85 ARG A N 1
ATOM 646 C CA . ARG A 1 85 ? -2.693 -4.799 0.740 1.00 98.56 85 ARG A CA 1
ATOM 647 C C . ARG A 1 85 ? -1.922 -3.564 1.211 1.00 98.56 85 ARG A C 1
ATOM 649 O O . ARG A 1 85 ? -1.580 -2.700 0.411 1.00 98.56 85 ARG A O 1
ATOM 656 N N . THR A 1 86 ? -1.605 -3.489 2.502 1.00 98.56 86 THR A N 1
ATOM 657 C CA . THR A 1 86 ? -0.845 -2.366 3.077 1.00 98.56 86 THR A CA 1
ATOM 658 C C . THR A 1 86 ? 0.626 -2.399 2.692 1.00 98.56 86 THR A C 1
ATOM 660 O O . THR A 1 86 ? 1.205 -1.344 2.453 1.00 98.56 86 THR A O 1
ATOM 663 N N . ALA A 1 87 ? 1.231 -3.582 2.558 1.00 97.94 87 ALA A N 1
ATOM 664 C CA . ALA A 1 87 ? 2.573 -3.706 2.001 1.00 97.94 87 ALA A CA 1
ATOM 665 C C . ALA A 1 87 ? 2.634 -3.218 0.549 1.00 97.94 87 ALA A C 1
ATOM 667 O O . ALA A 1 87 ? 3.561 -2.497 0.192 1.00 97.94 87 ALA A O 1
ATOM 668 N N . ALA A 1 88 ? 1.620 -3.529 -0.264 1.00 98.56 88 ALA A N 1
ATOM 669 C CA . ALA A 1 88 ? 1.514 -2.991 -1.616 1.00 98.56 88 ALA A CA 1
ATOM 670 C C . ALA A 1 88 ? 1.359 -1.460 -1.629 1.00 98.56 88 ALA A C 1
ATOM 672 O O . ALA A 1 88 ? 1.987 -0.799 -2.449 1.00 98.56 88 ALA A O 1
ATOM 673 N N . ALA A 1 89 ? 0.608 -0.879 -0.685 1.00 98.38 89 ALA A N 1
ATOM 674 C CA . ALA A 1 89 ? 0.531 0.576 -0.521 1.00 98.38 89 ALA A CA 1
ATOM 675 C C . ALA A 1 89 ? 1.892 1.192 -0.138 1.00 98.38 89 ALA A C 1
ATOM 677 O O . ALA A 1 89 ? 2.345 2.144 -0.774 1.00 98.38 89 ALA A O 1
ATOM 678 N N . LYS A 1 90 ? 2.607 0.594 0.826 1.00 97.12 90 LYS A N 1
ATOM 679 C CA . LYS A 1 90 ? 3.975 1.000 1.196 1.00 97.12 90 LYS A CA 1
ATOM 680 C C . LYS A 1 90 ? 4.926 0.939 -0.009 1.00 97.12 90 LYS A C 1
ATOM 682 O O . LYS A 1 90 ? 5.707 1.868 -0.223 1.00 97.12 90 LYS A O 1
ATOM 687 N N . ALA A 1 91 ? 4.862 -0.141 -0.785 1.00 96.12 91 ALA A N 1
ATOM 688 C CA . ALA A 1 91 ? 5.669 -0.356 -1.983 1.00 96.12 91 ALA A CA 1
ATOM 689 C C . ALA A 1 91 ? 5.340 0.661 -3.091 1.00 96.12 91 ALA A C 1
ATOM 691 O O . ALA A 1 91 ? 6.250 1.206 -3.716 1.00 96.12 91 ALA A O 1
ATOM 692 N N . LEU A 1 92 ? 4.060 1.000 -3.277 1.00 96.75 92 LEU A N 1
ATOM 693 C CA . LEU A 1 92 ? 3.624 2.018 -4.236 1.00 96.75 92 LEU A CA 1
ATOM 694 C C . LEU A 1 92 ? 4.257 3.381 -3.929 1.00 96.75 92 LEU A C 1
ATOM 696 O O . LEU A 1 92 ? 4.727 4.053 -4.841 1.00 96.75 92 LEU A O 1
ATOM 700 N N . GLY A 1 93 ? 4.352 3.749 -2.645 1.00 94.62 93 GLY A N 1
ATOM 701 C CA . GLY A 1 93 ? 5.035 4.968 -2.194 1.00 94.62 93 GLY A CA 1
ATOM 702 C C . GLY A 1 93 ? 6.489 5.093 -2.675 1.00 94.62 93 GLY A C 1
ATOM 703 O O . GLY A 1 93 ? 6.981 6.201 -2.889 1.00 94.62 93 GLY A O 1
ATOM 704 N N . ARG A 1 94 ? 7.167 3.955 -2.867 1.00 93.12 94 ARG A N 1
ATOM 705 C CA . ARG A 1 94 ? 8.597 3.843 -3.213 1.00 93.12 94 ARG A CA 1
ATOM 706 C C . ARG A 1 94 ? 8.849 3.577 -4.694 1.00 93.12 94 ARG A C 1
ATOM 708 O O . ARG A 1 94 ? 9.962 3.783 -5.162 1.00 93.12 94 ARG A O 1
ATOM 715 N N . THR A 1 95 ? 7.833 3.124 -5.420 1.00 92.88 95 THR A N 1
ATOM 716 C CA . THR A 1 95 ? 7.957 2.762 -6.835 1.00 92.88 95 THR A CA 1
ATOM 717 C C . THR A 1 95 ? 8.154 4.033 -7.671 1.00 92.88 95 THR A C 1
ATOM 719 O O . THR A 1 95 ? 7.442 5.014 -7.437 1.00 92.88 95 THR A O 1
ATOM 722 N N . PRO A 1 96 ? 9.102 4.059 -8.625 1.00 91.88 96 PRO A N 1
ATOM 723 C CA . PRO A 1 96 ? 9.250 5.185 -9.538 1.00 91.88 96 PRO A CA 1
ATOM 724 C C . PRO A 1 96 ? 8.044 5.267 -10.473 1.00 91.88 96 PRO A C 1
ATOM 726 O O . PRO A 1 96 ? 7.562 4.253 -10.980 1.00 91.88 96 PRO A O 1
ATOM 729 N N . ILE A 1 97 ? 7.544 6.480 -10.695 1.00 90.81 97 ILE A N 1
ATOM 730 C CA . ILE A 1 97 ? 6.344 6.712 -11.495 1.00 90.81 97 ILE A CA 1
ATOM 731 C C . ILE A 1 97 ? 6.684 7.603 -12.684 1.00 90.81 97 ILE A C 1
ATOM 733 O O . ILE A 1 97 ? 7.168 8.726 -12.528 1.00 90.81 97 ILE A O 1
ATOM 737 N N . MET A 1 98 ? 6.371 7.111 -13.881 1.00 89.38 98 MET A N 1
ATOM 738 C CA . MET A 1 98 ? 6.444 7.904 -15.102 1.00 89.38 98 MET A CA 1
ATOM 739 C C . MET A 1 98 ? 5.306 8.933 -15.141 1.00 89.38 98 MET A C 1
ATOM 741 O O . MET A 1 98 ? 4.135 8.609 -14.919 1.00 89.38 98 MET A O 1
ATOM 745 N N . ALA A 1 99 ? 5.644 10.181 -15.467 1.00 84.94 99 ALA A N 1
ATOM 746 C CA . ALA A 1 99 ? 4.664 11.251 -15.617 1.00 84.94 99 ALA A CA 1
ATOM 747 C C . ALA A 1 99 ? 3.586 10.886 -16.656 1.00 84.94 99 ALA A C 1
ATOM 749 O O . ALA A 1 99 ? 3.885 10.365 -17.729 1.00 84.94 99 ALA A O 1
ATOM 750 N N . GLY A 1 100 ? 2.317 11.151 -16.330 1.00 86.25 100 GLY A N 1
ATOM 751 C CA . GLY A 1 100 ? 1.176 10.860 -17.208 1.00 86.25 100 GLY A CA 1
ATOM 752 C C . GLY A 1 100 ? 0.767 9.382 -17.294 1.00 86.25 100 GLY A C 1
ATOM 753 O O . GLY A 1 100 ? -0.166 9.064 -18.026 1.00 86.25 100 GLY A O 1
ATOM 754 N N . LYS A 1 101 ? 1.423 8.476 -16.555 1.00 88.62 101 LYS A N 1
ATOM 755 C CA . LYS A 1 101 ? 1.095 7.037 -16.503 1.00 88.62 101 LYS A CA 1
ATOM 756 C C . LYS A 1 101 ? 0.508 6.589 -15.162 1.00 88.62 101 LYS A C 1
ATOM 758 O O . LYS A 1 101 ? 0.411 5.396 -14.904 1.00 88.62 101 LYS A O 1
ATOM 763 N N . PHE A 1 102 ? 0.120 7.529 -14.305 1.00 92.19 102 PHE A N 1
ATOM 764 C CA . PHE A 1 102 ? -0.383 7.239 -12.968 1.00 92.19 102 PHE A CA 1
ATOM 765 C C . PHE A 1 102 ? -1.613 8.078 -12.653 1.00 92.19 102 PHE A C 1
ATOM 767 O O . PHE A 1 102 ? -1.555 9.306 -12.654 1.00 92.19 102 PHE A O 1
ATOM 774 N N . ASP A 1 103 ? -2.722 7.396 -12.375 1.00 93.81 103 ASP A N 1
ATOM 775 C CA . ASP A 1 103 ? -3.948 8.026 -11.903 1.00 93.81 103 ASP A CA 1
ATOM 776 C C . ASP A 1 103 ? -3.871 8.221 -10.385 1.00 93.81 103 ASP A C 1
ATOM 778 O O . ASP A 1 103 ? -4.142 7.326 -9.578 1.00 93.81 103 ASP A O 1
ATOM 782 N N . GLU A 1 104 ? -3.462 9.425 -9.999 1.00 93.44 104 GLU A N 1
ATOM 783 C CA . GLU A 1 104 ? -3.245 9.820 -8.608 1.00 93.44 104 GLU A CA 1
ATOM 784 C C . GLU A 1 104 ? -4.539 9.805 -7.796 1.00 93.44 104 GLU A C 1
ATOM 786 O O . GLU A 1 104 ? -4.507 9.510 -6.598 1.00 93.44 104 GLU A O 1
ATOM 791 N N . LYS A 1 105 ? -5.678 10.093 -8.438 1.00 93.81 105 LYS A N 1
ATOM 792 C CA . LYS A 1 105 ? -6.983 10.082 -7.781 1.00 93.81 105 LYS A CA 1
ATOM 793 C C . LYS A 1 105 ? -7.428 8.653 -7.515 1.00 93.81 105 LYS A C 1
ATOM 795 O O . LYS A 1 105 ? -7.748 8.333 -6.371 1.00 93.81 105 LYS A O 1
ATOM 800 N N . ALA A 1 106 ? -7.371 7.783 -8.521 1.00 94.88 106 ALA A N 1
ATOM 801 C CA . ALA A 1 106 ? -7.718 6.376 -8.353 1.00 94.88 106 ALA A CA 1
ATOM 802 C C . ALA A 1 106 ? -6.802 5.681 -7.332 1.00 94.88 106 ALA A C 1
ATOM 804 O O . ALA A 1 106 ? -7.266 4.863 -6.534 1.00 94.88 106 ALA A O 1
ATOM 805 N N . ALA A 1 107 ? -5.508 6.017 -7.316 1.00 96.69 107 ALA A N 1
ATOM 806 C CA . ALA A 1 107 ? -4.575 5.517 -6.313 1.00 96.69 107 ALA A CA 1
ATOM 807 C C . ALA A 1 107 ? -4.943 5.983 -4.897 1.00 96.69 107 ALA A C 1
ATOM 809 O O . ALA A 1 107 ? -5.021 5.158 -3.983 1.00 96.69 107 ALA A O 1
ATOM 810 N N . ALA A 1 108 ? -5.214 7.281 -4.720 1.00 97.19 108 ALA A N 1
ATOM 811 C CA . ALA A 1 108 ? -5.651 7.834 -3.442 1.00 97.19 108 ALA A CA 1
ATOM 812 C C . ALA A 1 108 ? -6.935 7.156 -2.941 1.00 97.19 108 ALA A C 1
ATOM 814 O O . ALA A 1 108 ? -6.975 6.715 -1.793 1.00 97.19 108 ALA A O 1
ATOM 815 N N . ASP A 1 109 ? -7.940 6.980 -3.800 1.00 97.19 109 ASP A N 1
ATOM 816 C CA . ASP A 1 109 ? -9.215 6.360 -3.425 1.00 97.19 109 ASP A CA 1
ATOM 817 C C . ASP A 1 109 ? -9.041 4.915 -2.954 1.00 97.19 109 ASP A C 1
ATOM 819 O O . ASP A 1 109 ? -9.600 4.521 -1.930 1.00 97.19 109 ASP A O 1
ATOM 823 N N . ARG A 1 110 ? -8.199 4.128 -3.634 1.00 98.00 110 ARG A N 1
ATOM 824 C CA . ARG A 1 110 ? -7.894 2.746 -3.225 1.00 98.00 110 ARG A CA 1
ATOM 825 C C . ARG A 1 110 ? -7.219 2.691 -1.852 1.00 98.00 110 ARG A C 1
ATOM 827 O O . ARG A 1 110 ? -7.562 1.834 -1.036 1.00 98.00 110 ARG A O 1
ATOM 834 N N . ILE A 1 111 ? -6.289 3.607 -1.572 1.00 98.44 111 ILE A N 1
ATOM 835 C CA . ILE A 1 111 ? -5.595 3.681 -0.276 1.00 98.44 111 ILE A CA 1
ATOM 836 C C . ILE A 1 111 ? -6.554 4.150 0.833 1.00 98.44 111 ILE A C 1
ATOM 838 O O . ILE A 1 111 ? -6.540 3.598 1.936 1.00 98.44 111 ILE A O 1
ATOM 842 N N . VAL A 1 112 ? -7.426 5.121 0.546 1.00 98.50 112 VAL A N 1
ATOM 843 C CA . VAL A 1 112 ? -8.451 5.618 1.481 1.00 98.50 112 VAL A CA 1
ATOM 844 C C . VAL A 1 112 ? -9.475 4.532 1.800 1.00 98.50 112 VAL A C 1
ATOM 846 O O . VAL A 1 112 ? -9.788 4.315 2.972 1.00 98.50 112 VAL A O 1
ATOM 849 N N . GLN A 1 113 ? -9.947 3.801 0.789 1.00 98.38 113 GLN A N 1
ATOM 850 C CA . GLN A 1 113 ? -10.849 2.666 0.968 1.00 98.38 113 GLN A CA 1
ATOM 851 C C . GLN A 1 113 ? -10.204 1.580 1.839 1.00 98.38 113 GLN A C 1
ATOM 853 O O . GLN A 1 113 ? -10.818 1.133 2.808 1.00 98.38 113 GLN A O 1
ATOM 858 N N . LEU A 1 114 ? -8.945 1.213 1.565 1.00 98.56 114 LEU A N 1
ATOM 859 C CA . LEU A 1 114 ? -8.187 0.272 2.396 1.00 98.56 114 LEU A CA 1
ATOM 860 C C . LEU A 1 114 ? -8.109 0.741 3.858 1.00 98.56 114 LEU A C 1
ATOM 862 O O . LEU A 1 114 ? -8.413 -0.032 4.768 1.00 98.56 114 LEU A O 1
ATOM 866 N N . ALA A 1 115 ? -7.743 2.003 4.097 1.00 98.56 115 ALA A N 1
ATOM 867 C CA . ALA A 1 115 ? -7.659 2.558 5.446 1.00 98.56 115 ALA A CA 1
ATOM 868 C C . ALA A 1 115 ? -9.019 2.547 6.167 1.00 98.56 115 ALA A C 1
ATOM 870 O O . ALA A 1 115 ? -9.086 2.227 7.358 1.00 98.56 115 ALA A O 1
ATOM 871 N N . ARG A 1 116 ? -10.111 2.849 5.455 1.00 98.31 116 ARG A N 1
ATOM 872 C CA . ARG A 1 116 ? -11.480 2.802 5.987 1.00 98.31 116 ARG A CA 1
ATOM 873 C C . ARG A 1 116 ? -11.863 1.382 6.396 1.00 98.31 116 ARG A C 1
ATOM 875 O O . ARG A 1 116 ? -12.277 1.174 7.537 1.00 98.31 116 ARG A O 1
ATOM 882 N N . ASP A 1 117 ? -11.680 0.412 5.506 1.00 97.81 117 ASP A N 1
ATOM 883 C CA . ASP A 1 117 ? -12.042 -0.987 5.753 1.00 97.81 117 ASP A CA 1
ATOM 884 C C . ASP A 1 117 ? -11.238 -1.579 6.912 1.00 97.81 117 ASP A C 1
ATOM 886 O O . ASP A 1 117 ? -11.797 -2.227 7.801 1.00 97.81 117 ASP A O 1
ATOM 890 N N . MET A 1 118 ? -9.937 -1.281 6.963 1.00 97.94 118 MET A N 1
ATOM 891 C CA . MET A 1 118 ? -9.086 -1.649 8.092 1.00 97.94 118 MET A CA 1
ATOM 892 C C . MET A 1 118 ? -9.567 -1.039 9.403 1.00 97.94 118 MET A C 1
ATOM 894 O O . MET A 1 118 ? -9.582 -1.730 10.413 1.00 97.94 118 MET A O 1
ATOM 898 N N . SER A 1 119 ? -10.005 0.219 9.401 1.00 98.06 119 SER A N 1
ATOM 899 C CA . SER A 1 119 ? -10.455 0.899 10.624 1.00 98.06 119 SER A CA 1
ATOM 900 C C . SER A 1 119 ? -11.753 0.315 11.166 1.00 98.06 119 SER A C 1
ATOM 902 O O . SER A 1 119 ? -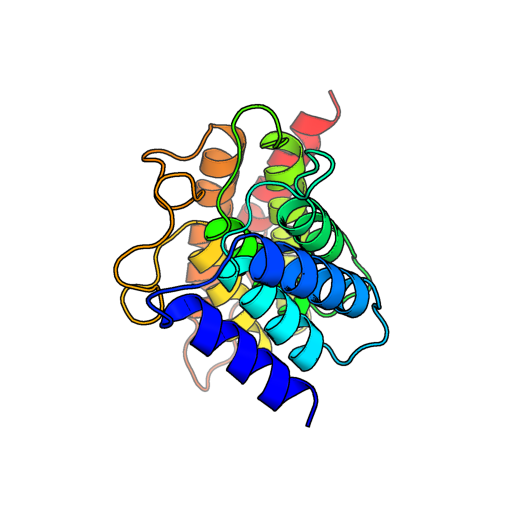11.902 0.121 12.375 1.00 98.06 119 SER A O 1
ATOM 904 N N . LEU A 1 120 ? -12.671 -0.047 10.269 1.00 97.31 120 LEU A N 1
ATOM 905 C CA . LEU A 1 120 ? -13.886 -0.772 10.629 1.00 97.31 120 LEU A CA 1
ATOM 906 C C . LEU A 1 120 ? -13.564 -2.174 11.170 1.00 97.31 120 LEU A C 1
ATOM 908 O O . LEU A 1 120 ? -14.193 -2.615 12.131 1.00 97.31 120 LEU A O 1
ATOM 912 N N . ALA A 1 121 ? -12.589 -2.875 10.585 1.00 96.56 121 ALA A N 1
ATOM 913 C CA . ALA A 1 121 ? -12.161 -4.196 11.045 1.00 96.56 121 ALA A CA 1
ATOM 914 C C . ALA A 1 121 ? -11.412 -4.144 12.390 1.00 96.56 121 ALA A C 1
ATOM 916 O O . ALA A 1 121 ? -11.681 -4.964 13.270 1.00 96.56 121 ALA A O 1
ATOM 917 N N . TYR A 1 122 ? -10.538 -3.155 12.575 1.00 96.81 122 TYR A N 1
ATOM 918 C CA . TYR A 1 122 ? -9.830 -2.884 13.822 1.00 96.81 122 TYR A CA 1
ATOM 919 C C . TYR A 1 122 ? -10.818 -2.654 14.966 1.00 96.81 122 TYR A C 1
ATOM 921 O O . TYR A 1 122 ? -10.723 -3.319 15.991 1.00 96.81 122 TYR A O 1
ATOM 929 N N . ASN A 1 123 ? -11.842 -1.815 14.772 1.00 96.69 123 ASN A N 1
ATOM 930 C CA . ASN A 1 123 ? -12.842 -1.548 15.814 1.00 96.69 123 ASN A CA 1
ATOM 931 C C . ASN A 1 123 ? -13.622 -2.797 16.259 1.00 96.69 123 ASN A C 1
ATOM 933 O O . ASN A 1 123 ? -14.129 -2.825 17.379 1.00 96.69 123 ASN A O 1
ATOM 937 N N . LYS A 1 124 ? -13.705 -3.836 15.417 1.00 95.56 124 LYS A N 1
ATOM 938 C CA . LYS A 1 124 ? -14.320 -5.124 15.776 1.00 95.56 124 LYS A CA 1
ATOM 939 C C . LYS A 1 124 ? -13.375 -6.032 16.567 1.00 95.56 124 LYS A C 1
ATOM 941 O O . LYS A 1 124 ? -13.850 -6.840 17.359 1.00 95.56 124 LYS A O 1
ATOM 946 N N . ARG A 1 125 ? -12.062 -5.951 16.325 1.00 93.50 125 ARG A N 1
ATOM 947 C CA . ARG A 1 125 ? -11.038 -6.823 16.931 1.00 93.50 125 ARG A CA 1
ATOM 948 C C . ARG A 1 125 ? -9.732 -6.055 17.174 1.00 93.50 125 ARG A C 1
ATOM 950 O O . ARG A 1 125 ? -8.748 -6.335 16.497 1.00 93.50 125 ARG A O 1
ATOM 957 N N . PRO A 1 126 ? -9.693 -5.085 18.098 1.00 92.62 126 PRO A N 1
ATOM 958 C CA . PRO A 1 126 ? -8.577 -4.140 18.184 1.00 92.62 126 PRO A CA 1
ATOM 959 C C . PRO A 1 126 ? -7.287 -4.756 18.751 1.00 92.62 126 PRO A C 1
ATOM 961 O O . PRO A 1 126 ? -6.211 -4.200 18.545 1.00 92.62 126 PRO A O 1
ATOM 964 N N . ASP A 1 127 ? -7.379 -5.914 19.409 1.00 89.00 127 ASP A N 1
ATOM 965 C CA . ASP A 1 127 ? -6.253 -6.591 20.069 1.00 89.00 127 ASP A CA 1
ATOM 966 C C . ASP A 1 127 ? -5.442 -7.513 19.127 1.00 89.00 127 ASP A C 1
ATOM 968 O O . ASP A 1 127 ? -4.522 -8.201 19.565 1.00 89.00 127 ASP A O 1
ATOM 972 N N . ASP A 1 128 ? -5.767 -7.556 17.830 1.00 90.81 128 ASP A N 1
ATOM 973 C CA . ASP A 1 128 ? -5.014 -8.356 16.857 1.00 90.81 128 ASP A CA 1
ATOM 974 C C . ASP A 1 128 ? -3.630 -7.736 16.580 1.00 90.81 128 ASP A C 1
ATOM 976 O O . ASP A 1 128 ? -3.503 -6.575 16.177 1.00 90.81 128 ASP A O 1
ATOM 980 N N . VAL A 1 129 ? -2.577 -8.533 16.773 1.00 88.12 129 VAL A N 1
ATOM 981 C CA . VAL A 1 129 ? -1.171 -8.109 16.663 1.00 88.12 129 VAL A CA 1
ATOM 982 C C . VAL A 1 129 ? -0.802 -7.595 15.272 1.00 88.12 129 VAL A C 1
ATOM 984 O O . VAL A 1 129 ? 0.121 -6.793 15.129 1.00 88.12 129 VAL A O 1
ATOM 987 N N . GLN A 1 130 ? -1.531 -8.012 14.234 1.00 91.56 130 GLN A N 1
ATOM 988 C CA . GLN A 1 130 ? -1.256 -7.579 12.867 1.00 91.56 130 GLN A CA 1
ATOM 989 C C . GLN A 1 130 ? -1.505 -6.084 12.641 1.00 91.56 130 GLN A C 1
ATOM 991 O O . GLN A 1 130 ? -0.933 -5.500 11.715 1.00 91.56 130 GLN A O 1
ATOM 996 N N . TRP A 1 131 ? -2.361 -5.456 13.458 1.00 95.38 131 TRP A N 1
ATOM 997 C CA . TRP A 1 131 ? -2.790 -4.080 13.222 1.00 95.38 131 TRP A CA 1
ATOM 998 C C . TRP A 1 131 ? -1.637 -3.099 13.269 1.00 95.38 131 TRP A C 1
ATOM 1000 O O . TRP A 1 131 ? -1.570 -2.219 12.414 1.00 95.38 131 TRP A O 1
ATOM 1010 N N . TYR A 1 132 ? -0.701 -3.292 14.198 1.00 94.88 132 TYR A N 1
ATOM 1011 C CA . TYR A 1 132 ? 0.488 -2.454 14.286 1.00 94.88 132 TYR A CA 1
ATOM 1012 C C . TYR A 1 132 ? 1.222 -2.397 12.939 1.00 94.88 132 TYR A C 1
ATOM 1014 O O . TYR A 1 132 ? 1.441 -1.321 12.388 1.00 94.88 132 TYR A O 1
ATOM 1022 N N . HIS A 1 133 ? 1.521 -3.557 12.351 1.00 95.12 133 HIS A N 1
ATOM 1023 C CA . HIS A 1 133 ? 2.247 -3.628 11.085 1.00 95.12 133 HIS A CA 1
ATOM 1024 C C . HIS A 1 133 ? 1.432 -3.096 9.900 1.00 95.12 133 HIS A C 1
ATOM 1026 O O . HIS A 1 133 ? 1.977 -2.389 9.053 1.00 95.12 133 HIS A O 1
ATOM 1032 N N . CYS A 1 134 ? 0.123 -3.366 9.856 1.00 97.38 134 CYS A N 1
ATOM 1033 C CA . CYS A 1 134 ? -0.737 -2.846 8.793 1.00 97.38 134 CYS A CA 1
ATOM 1034 C C . CYS A 1 134 ? -0.790 -1.307 8.810 1.00 97.38 134 CYS A C 1
ATOM 1036 O O . CYS A 1 134 ? -0.665 -0.666 7.766 1.00 97.38 134 CYS A O 1
ATOM 1038 N N . TYR A 1 135 ? -0.953 -0.700 9.990 1.00 97.69 135 TYR A N 1
ATOM 1039 C CA . TYR A 1 135 ? -1.008 0.758 10.129 1.00 97.69 135 TYR A CA 1
ATOM 1040 C C . TYR A 1 135 ? 0.357 1.426 9.976 1.00 97.69 135 TYR A C 1
ATOM 1042 O O . TYR A 1 135 ? 0.426 2.526 9.427 1.00 97.69 135 TYR A O 1
ATOM 1050 N N . LEU A 1 136 ? 1.440 0.753 10.372 1.00 96.06 136 LEU A N 1
ATOM 1051 C CA . LEU A 1 136 ? 2.797 1.204 10.074 1.00 96.06 136 LEU A CA 1
ATOM 1052 C C . LEU A 1 136 ? 3.012 1.284 8.558 1.00 96.06 136 LEU A C 1
ATOM 1054 O O . LEU A 1 136 ? 3.448 2.316 8.057 1.00 96.06 136 LEU A O 1
ATOM 1058 N N . ASN A 1 137 ? 2.626 0.249 7.810 1.00 97.19 137 ASN A N 1
ATOM 1059 C CA . ASN A 1 137 ? 2.711 0.253 6.348 1.00 97.19 137 ASN A CA 1
ATOM 1060 C C . ASN A 1 137 ? 1.858 1.365 5.705 1.00 97.19 137 ASN A C 1
ATOM 1062 O O . ASN A 1 137 ? 2.326 2.032 4.781 1.00 97.19 137 ASN A O 1
ATOM 1066 N N . LEU A 1 138 ? 0.643 1.622 6.211 1.00 96.75 138 LEU A N 1
ATOM 1067 C CA . LEU A 1 138 ? -0.177 2.752 5.749 1.00 96.75 138 LEU A CA 1
ATOM 1068 C C . LEU A 1 138 ? 0.504 4.101 5.997 1.00 96.75 138 LEU A C 1
ATOM 1070 O O . LEU A 1 138 ? 0.534 4.943 5.105 1.00 96.75 138 LEU A O 1
ATOM 1074 N N . GLN A 1 139 ? 1.088 4.314 7.177 1.00 95.50 139 GLN A N 1
ATOM 1075 C CA . GLN A 1 139 ? 1.841 5.540 7.449 1.00 95.50 139 GLN A CA 1
ATOM 1076 C C . GLN A 1 139 ? 3.043 5.677 6.502 1.00 95.50 139 GLN A C 1
ATOM 1078 O O . GLN A 1 139 ? 3.290 6.758 5.967 1.00 95.50 139 GLN A O 1
ATOM 1083 N N . LEU A 1 140 ? 3.771 4.583 6.274 1.00 94.50 140 LEU A N 1
ATOM 1084 C CA . LEU A 1 140 ? 4.949 4.537 5.405 1.00 94.50 140 LEU A CA 1
ATOM 1085 C C . LEU A 1 140 ? 4.621 4.577 3.907 1.00 94.50 140 LEU A C 1
ATOM 1087 O O . LEU A 1 140 ? 5.536 4.645 3.091 1.00 94.50 140 LEU A O 1
ATOM 1091 N N . THR A 1 141 ? 3.343 4.561 3.527 1.00 95.38 141 THR A N 1
ATOM 1092 C CA . THR A 1 141 ? 2.915 4.828 2.144 1.00 95.38 141 THR A CA 1
ATOM 1093 C C . THR A 1 141 ? 3.221 6.272 1.743 1.00 95.38 141 THR A C 1
ATOM 1095 O O . THR A 1 141 ? 3.585 6.532 0.601 1.00 95.38 141 THR A O 1
ATOM 1098 N N . PHE A 1 142 ? 3.121 7.201 2.697 1.00 93.19 142 PHE A N 1
ATOM 1099 C CA . PHE A 1 142 ? 3.274 8.640 2.466 1.00 93.19 142 PHE A CA 1
ATOM 1100 C C . PHE A 1 142 ? 4.593 9.205 2.994 1.00 93.19 142 PHE A C 1
ATOM 1102 O O . PHE A 1 142 ? 4.906 10.366 2.757 1.00 93.19 142 PHE A O 1
ATOM 1109 N N . LYS A 1 143 ? 5.358 8.410 3.752 1.00 87.94 143 LYS A N 1
ATOM 1110 C CA . LYS A 1 143 ? 6.541 8.888 4.472 1.00 87.94 143 LYS A CA 1
ATOM 1111 C C . LYS A 1 143 ? 7.749 7.994 4.243 1.00 87.94 143 LYS A C 1
ATOM 1113 O O . LYS A 1 143 ? 7.591 6.768 4.223 1.00 87.94 143 LYS A O 1
ATOM 1118 N N . PRO A 1 144 ? 8.950 8.587 4.155 1.00 84.06 144 PRO A N 1
ATOM 1119 C CA . PRO A 1 144 ? 10.170 7.808 4.159 1.00 84.06 144 PRO A CA 1
ATOM 1120 C C . PRO A 1 144 ? 10.339 7.079 5.497 1.00 84.06 144 PRO A C 1
ATOM 1122 O O . PRO A 1 144 ? 9.987 7.592 6.563 1.00 84.06 144 PRO A O 1
ATOM 1125 N N . ASN A 1 145 ? 10.900 5.879 5.431 1.00 81.50 145 ASN A N 1
ATOM 1126 C CA . ASN A 1 145 ? 11.385 5.113 6.562 1.00 81.50 145 ASN A CA 1
ATOM 1127 C C . ASN A 1 145 ? 12.911 5.242 6.640 1.00 81.50 145 ASN A C 1
ATOM 1129 O O . ASN A 1 145 ? 13.625 4.485 5.994 1.00 81.50 145 ASN A O 1
ATOM 1133 N N . ALA A 1 146 ? 13.418 6.165 7.459 1.00 67.56 146 ALA A N 1
ATOM 1134 C CA . ALA A 1 146 ? 14.855 6.443 7.562 1.00 67.56 146 ALA A CA 1
ATOM 1135 C C . ALA A 1 146 ? 15.730 5.226 7.947 1.00 67.56 146 ALA A C 1
ATOM 1137 O O . ALA A 1 146 ? 16.939 5.277 7.750 1.00 67.56 146 ALA A O 1
ATOM 1138 N N . GLY A 1 147 ? 15.145 4.157 8.507 1.00 65.50 147 GLY A N 1
ATOM 1139 C CA . GLY A 1 147 ? 15.866 2.932 8.874 1.00 65.50 147 GLY A CA 1
ATOM 1140 C C . GLY A 1 147 ? 15.784 1.784 7.860 1.00 65.50 147 GLY A C 1
ATOM 1141 O O . GLY A 1 147 ? 16.519 0.814 8.013 1.00 65.50 147 GLY A O 1
ATOM 1142 N N . GLU A 1 148 ? 14.901 1.859 6.858 1.00 67.88 148 GLU A N 1
ATOM 1143 C CA . GLU A 1 148 ? 14.707 0.785 5.861 1.00 67.88 148 GLU A CA 1
ATOM 1144 C C . GLU A 1 148 ? 14.791 1.267 4.416 1.00 67.88 148 GLU A C 1
ATOM 1146 O O . GLU A 1 148 ? 15.088 0.467 3.533 1.00 67.88 148 GLU A O 1
ATOM 1151 N N . ASP A 1 149 ? 14.494 2.537 4.151 1.00 71.19 149 ASP A N 1
ATOM 1152 C CA . ASP A 1 149 ? 14.555 3.048 2.793 1.00 71.19 149 ASP A CA 1
ATOM 1153 C C . ASP A 1 149 ? 16.024 3.176 2.374 1.00 71.19 149 ASP A C 1
ATOM 1155 O O . ASP A 1 149 ? 16.835 3.722 3.134 1.00 71.19 149 ASP A O 1
ATOM 1159 N N . PRO A 1 150 ? 16.389 2.694 1.173 1.00 62.66 150 PRO A N 1
ATOM 1160 C CA . PRO A 1 150 ? 17.738 2.866 0.666 1.00 62.66 150 PRO A CA 1
ATOM 1161 C C . PRO A 1 150 ? 18.076 4.359 0.596 1.00 62.66 150 PRO A C 1
ATOM 1163 O O . PRO A 1 150 ? 17.212 5.204 0.338 1.00 62.66 150 PRO A O 1
ATOM 1166 N N . ALA A 1 151 ? 19.357 4.691 0.790 1.00 58.19 151 ALA A N 1
ATOM 1167 C CA . ALA A 1 151 ? 19.852 6.073 0.823 1.00 58.19 151 ALA A CA 1
ATOM 1168 C C . ALA A 1 151 ? 19.547 6.883 -0.460 1.00 58.19 151 ALA A C 1
ATOM 1170 O O . ALA A 1 151 ? 19.724 8.102 -0.479 1.00 58.19 151 ALA A O 1
ATOM 1171 N N . GLY A 1 152 ? 19.057 6.230 -1.518 1.00 66.88 152 GLY A N 1
ATOM 1172 C CA . GLY A 1 152 ? 18.649 6.850 -2.769 1.00 66.88 152 GLY A CA 1
ATOM 1173 C C . GLY A 1 152 ? 17.409 6.219 -3.396 1.00 66.88 152 GLY A C 1
ATOM 1174 O O . GLY A 1 152 ? 17.511 5.735 -4.512 1.00 66.88 152 GLY A O 1
ATOM 1175 N N . LEU A 1 153 ? 16.237 6.287 -2.744 1.00 79.81 153 LEU A N 1
ATOM 1176 C CA . LEU A 1 153 ? 14.964 6.010 -3.438 1.00 79.81 153 LEU A CA 1
ATOM 1177 C C . LEU A 1 153 ? 14.881 6.800 -4.766 1.00 79.81 153 LEU A C 1
ATOM 1179 O O . LEU A 1 153 ? 15.390 7.932 -4.822 1.00 79.81 153 LEU A O 1
ATOM 1183 N N . PRO A 1 154 ? 14.185 6.296 -5.799 1.00 84.88 154 PRO A N 1
ATOM 1184 C CA . PRO A 1 154 ? 14.056 7.000 -7.072 1.00 84.88 154 PRO A CA 1
ATOM 1185 C C . PRO A 1 154 ? 13.481 8.410 -6.901 1.00 84.88 154 PRO A C 1
ATOM 1187 O O . PRO A 1 154 ? 12.537 8.615 -6.131 1.00 84.88 154 PRO A O 1
ATOM 1190 N N . GLN A 1 155 ? 14.032 9.401 -7.611 1.00 84.31 155 GLN A N 1
ATOM 1191 C CA . GLN A 1 155 ? 13.606 10.808 -7.483 1.00 84.31 155 GLN A CA 1
ATOM 1192 C C . GLN A 1 155 ? 12.128 11.018 -7.840 1.00 84.31 155 GLN A C 1
ATOM 1194 O O . GLN A 1 155 ? 11.462 11.872 -7.261 1.00 84.31 155 GLN A O 1
ATOM 1199 N N . ASN A 1 156 ? 11.612 10.216 -8.765 1.00 87.44 156 ASN A N 1
ATOM 1200 C CA . ASN A 1 156 ? 10.225 10.217 -9.216 1.00 87.44 156 ASN A CA 1
ATOM 1201 C C . ASN A 1 156 ? 9.316 9.250 -8.434 1.00 87.44 156 ASN A C 1
ATOM 1203 O O . ASN A 1 156 ? 8.182 9.013 -8.850 1.00 87.44 156 ASN A O 1
ATOM 1207 N N . SER A 1 157 ? 9.777 8.689 -7.313 1.00 90.00 157 SER A N 1
ATOM 1208 C CA . SER A 1 157 ? 8.891 7.983 -6.381 1.00 90.00 157 SER A CA 1
ATOM 1209 C C . SER A 1 157 ? 7.954 8.960 -5.661 1.00 90.00 157 SER A C 1
ATOM 1211 O O . SER A 1 157 ? 8.277 10.140 -5.469 1.00 90.00 157 SER A O 1
ATOM 1213 N N . LEU A 1 158 ? 6.784 8.473 -5.227 1.00 86.44 158 LEU A N 1
ATOM 1214 C CA . LEU A 1 158 ? 5.760 9.306 -4.581 1.00 86.44 158 LEU A CA 1
ATOM 1215 C C . LEU A 1 158 ? 6.293 10.062 -3.365 1.00 86.44 158 LEU A C 1
ATOM 1217 O O . LEU A 1 158 ? 5.948 11.225 -3.178 1.00 86.44 158 LEU A O 1
ATOM 1221 N N . ILE A 1 159 ? 7.136 9.411 -2.563 1.00 88.19 159 ILE A N 1
ATOM 1222 C CA . ILE A 1 159 ? 7.659 9.978 -1.316 1.00 88.19 159 ILE A CA 1
ATOM 1223 C C . ILE A 1 159 ? 8.906 10.855 -1.506 1.00 88.19 159 ILE A C 1
ATOM 1225 O O . ILE A 1 159 ? 9.354 11.471 -0.540 1.00 88.19 159 ILE A O 1
ATOM 1229 N N . ARG A 1 160 ? 9.472 10.940 -2.723 1.00 84.75 160 ARG A N 1
ATOM 1230 C CA . ARG A 1 160 ? 10.634 11.803 -3.023 1.00 84.75 160 ARG A CA 1
ATOM 1231 C C . ARG A 1 160 ? 10.372 12.954 -3.980 1.00 84.75 160 ARG A C 1
ATOM 1233 O O . ARG A 1 160 ? 11.167 13.892 -3.982 1.00 84.75 160 ARG A O 1
ATOM 1240 N N . ARG A 1 161 ? 9.266 12.950 -4.726 1.00 75.44 161 ARG A N 1
ATOM 1241 C CA . ARG A 1 161 ? 8.924 14.003 -5.702 1.00 75.44 161 ARG A CA 1
ATOM 1242 C C . ARG A 1 161 ? 8.567 15.381 -5.104 1.00 75.44 161 ARG A C 1
ATOM 1244 O O . ARG A 1 161 ? 7.989 16.213 -5.794 1.00 75.44 161 ARG A O 1
ATOM 1251 N N . GLY A 1 162 ? 8.905 15.640 -3.838 1.00 74.94 162 GLY A N 1
ATOM 1252 C CA . GLY A 1 162 ? 8.577 16.872 -3.120 1.00 74.94 162 GLY A CA 1
ATOM 1253 C C . GLY A 1 162 ? 7.222 16.776 -2.422 1.00 74.94 162 GLY A C 1
ATOM 1254 O O . GLY A 1 162 ? 7.051 15.953 -1.527 1.00 74.94 162 GLY A O 1
ATOM 1255 N N . SER A 1 163 ? 6.267 17.627 -2.804 1.00 81.94 163 SER A N 1
ATOM 1256 C CA . SER A 1 163 ? 4.901 17.574 -2.273 1.00 81.94 163 SER A CA 1
ATOM 1257 C C . SER A 1 163 ? 4.082 16.470 -2.943 1.00 81.94 163 SER A C 1
ATOM 1259 O O . SER A 1 163 ? 4.163 16.269 -4.157 1.00 81.94 163 SER A O 1
ATOM 1261 N N . LEU A 1 164 ? 3.235 15.791 -2.167 1.00 86.56 164 LEU A N 1
ATOM 1262 C CA . LEU A 1 164 ? 2.233 14.890 -2.727 1.00 86.56 164 LEU A CA 1
ATOM 1263 C C . LEU A 1 164 ? 1.214 15.693 -3.559 1.00 86.56 164 LEU A C 1
ATOM 1265 O O . LEU A 1 164 ? 0.831 16.794 -3.160 1.00 86.56 164 LEU A O 1
ATOM 1269 N N . PRO A 1 165 ? 0.728 15.164 -4.693 1.00 89.38 165 PRO A N 1
ATOM 1270 C CA . PRO A 1 165 ? -0.403 15.746 -5.401 1.00 89.38 165 PRO A CA 1
ATOM 1271 C C . PRO A 1 165 ? -1.639 15.782 -4.521 1.00 89.38 165 PRO A C 1
ATOM 1273 O O . PRO A 1 165 ? -1.822 14.914 -3.665 1.00 89.38 165 PRO A O 1
ATOM 1276 N N . ALA A 1 166 ? -2.525 16.736 -4.801 1.00 93.19 166 ALA A N 1
ATOM 1277 C CA . ALA A 1 166 ? -3.677 17.032 -3.960 1.00 93.19 166 ALA A CA 1
ATOM 1278 C C . ALA A 1 166 ? -4.515 15.799 -3.552 1.00 93.19 166 ALA A C 1
ATOM 1280 O O . ALA A 1 166 ? -4.869 15.718 -2.377 1.00 93.19 166 ALA A O 1
ATOM 1281 N N . PRO A 1 167 ? -4.821 14.807 -4.419 1.00 94.69 167 PRO A N 1
ATOM 1282 C CA . PRO A 1 167 ? -5.551 13.614 -3.977 1.00 94.69 167 PRO A CA 1
ATOM 1283 C C . PRO A 1 167 ? -4.806 12.794 -2.911 1.00 94.69 167 PRO A C 1
ATOM 1285 O O . PRO A 1 167 ? -5.409 12.349 -1.935 1.00 94.69 167 PRO A O 1
ATOM 1288 N N . LEU A 1 168 ? -3.491 12.625 -3.069 1.00 94.12 168 LEU A N 1
ATOM 1289 C CA . LEU A 1 168 ? -2.651 11.840 -2.162 1.00 94.12 168 LEU A CA 1
ATOM 1290 C C . LEU A 1 168 ? -2.289 12.611 -0.891 1.00 94.12 168 LEU A C 1
ATOM 1292 O O . LEU A 1 168 ? -2.291 12.014 0.180 1.00 94.12 168 LEU A O 1
ATOM 1296 N N . ASP A 1 169 ? -2.049 13.920 -0.988 1.00 94.69 169 ASP A N 1
ATOM 1297 C CA . ASP A 1 169 ? -1.905 14.807 0.175 1.00 94.69 169 ASP A CA 1
ATOM 1298 C C . ASP A 1 169 ? -3.186 14.786 1.019 1.00 94.69 169 ASP A C 1
ATOM 1300 O O . ASP A 1 169 ? -3.158 14.583 2.236 1.00 94.69 169 ASP A O 1
ATOM 1304 N N . ASN A 1 170 ? -4.345 14.866 0.357 1.00 95.31 170 ASN A N 1
ATOM 1305 C CA . ASN A 1 170 ? -5.613 14.755 1.051 1.00 95.31 170 ASN A CA 1
ATOM 1306 C C . ASN A 1 170 ? -5.748 13.406 1.768 1.00 95.31 170 ASN A C 1
ATOM 1308 O O . ASN A 1 170 ? -6.141 13.389 2.937 1.00 95.31 170 ASN A O 1
ATOM 1312 N N . ALA A 1 171 ? -5.401 12.297 1.111 1.00 96.81 171 ALA A N 1
ATOM 1313 C CA . ALA A 1 171 ? -5.390 10.979 1.737 1.00 96.81 171 ALA A CA 1
ATOM 1314 C C . ALA A 1 171 ? -4.433 10.923 2.944 1.00 96.81 171 ALA A C 1
ATOM 1316 O O . ALA A 1 171 ? -4.846 10.481 4.020 1.00 96.81 171 ALA A O 1
ATOM 1317 N N . GLU A 1 172 ? -3.200 11.427 2.815 1.00 96.38 172 GLU A N 1
ATOM 1318 C CA . GLU A 1 172 ? -2.207 11.460 3.897 1.00 96.38 172 GLU A CA 1
ATOM 1319 C C . GLU A 1 172 ? -2.771 12.148 5.148 1.00 96.38 172 GLU A C 1
ATOM 1321 O O . GLU A 1 172 ? -2.731 11.583 6.247 1.00 96.38 172 GLU A O 1
ATOM 1326 N N . GLN A 1 173 ? -3.350 13.339 4.981 1.00 96.44 173 GLN A N 1
ATOM 1327 C CA . GLN A 1 173 ? -3.854 14.161 6.084 1.00 96.44 173 GLN A CA 1
ATOM 1328 C C . GLN A 1 173 ? -4.946 13.470 6.915 1.00 96.44 173 GLN A C 1
ATOM 1330 O O . GLN A 1 173 ? -5.108 13.788 8.094 1.00 96.44 173 GLN A O 1
ATOM 1335 N N . ARG A 1 174 ? -5.694 12.517 6.338 1.00 96.94 174 ARG A N 1
ATOM 1336 C CA . ARG A 1 174 ? -6.727 11.752 7.061 1.00 96.94 174 ARG A CA 1
ATOM 1337 C C . ARG A 1 174 ? -6.199 10.410 7.566 1.00 96.94 174 ARG A C 1
ATOM 1339 O O . ARG A 1 174 ? -6.553 9.996 8.670 1.00 96.94 174 ARG A O 1
ATOM 1346 N N . ILE A 1 175 ? -5.334 9.747 6.801 1.00 98.00 175 ILE A N 1
ATOM 1347 C CA . ILE A 1 175 ? -4.838 8.403 7.121 1.00 98.00 175 ILE A CA 1
ATOM 1348 C C . ILE A 1 175 ? -3.741 8.441 8.185 1.00 98.00 175 ILE A C 1
ATOM 1350 O O . ILE A 1 175 ? -3.749 7.614 9.094 1.00 98.00 175 ILE A O 1
ATOM 1354 N N . VAL A 1 176 ? -2.807 9.393 8.129 1.00 96.31 176 VAL A N 1
ATOM 1355 C CA . VAL A 1 176 ? -1.671 9.425 9.065 1.00 96.31 176 VAL A CA 1
ATOM 1356 C C . VAL A 1 176 ? -2.105 9.635 10.521 1.00 96.31 176 VAL A C 1
ATOM 1358 O O . VAL A 1 176 ? -1.604 8.907 11.380 1.00 96.31 176 VAL A O 1
ATOM 1361 N N . PRO A 1 177 ? -3.026 10.562 10.861 1.00 96.75 177 PRO A N 1
ATOM 1362 C CA . PRO A 1 177 ? -3.533 10.669 12.230 1.00 96.75 177 PRO A CA 1
ATOM 1363 C C . PRO A 1 177 ? -4.192 9.375 12.715 1.00 96.75 177 PRO A C 1
ATOM 1365 O O . PRO A 1 177 ? -4.026 8.990 13.871 1.00 96.75 177 PRO A O 1
ATOM 1368 N N . LEU A 1 178 ? -4.895 8.681 11.818 1.00 96.38 178 LEU A N 1
ATOM 1369 C CA . LEU A 1 178 ? -5.553 7.415 12.112 1.00 96.38 178 LEU A CA 1
ATOM 1370 C C . LEU A 1 178 ? -4.536 6.299 12.379 1.00 96.38 178 LEU A C 1
ATOM 1372 O O . LEU A 1 178 ? -4.650 5.588 13.375 1.00 96.38 178 LEU A O 1
ATOM 1376 N N . ALA A 1 179 ? -3.500 6.190 11.546 1.00 97.19 179 ALA A N 1
ATOM 1377 C CA . ALA A 1 179 ? -2.407 5.251 11.764 1.00 97.19 179 ALA A CA 1
ATOM 1378 C C . ALA A 1 179 ? -1.699 5.530 13.097 1.00 97.19 179 ALA A C 1
ATOM 1380 O O . ALA A 1 179 ? -1.501 4.614 13.891 1.00 97.19 179 ALA A O 1
ATOM 1381 N N . LYS A 1 180 ? -1.408 6.802 13.403 1.00 96.50 180 LYS A N 1
ATOM 1382 C CA . LYS A 1 180 ? -0.812 7.207 14.686 1.00 96.50 180 LYS A CA 1
ATOM 1383 C C . LYS A 1 180 ? -1.674 6.830 15.888 1.00 96.50 180 LYS A C 1
ATOM 1385 O O . LYS A 1 180 ? -1.121 6.423 16.905 1.00 96.50 180 LYS A O 1
ATOM 1390 N N . HIS A 1 181 ? -3.002 6.945 15.792 1.00 96.31 181 HIS A N 1
ATOM 1391 C CA . HIS A 1 181 ? -3.901 6.502 16.864 1.00 96.31 181 HIS A CA 1
ATOM 1392 C C . HIS A 1 181 ? -3.677 5.028 17.200 1.00 96.31 181 HIS A C 1
ATOM 1394 O O . HIS A 1 181 ? -3.574 4.688 18.375 1.00 96.31 181 HIS A O 1
ATOM 1400 N N . VAL A 1 182 ? -3.565 4.163 16.189 1.00 96.06 182 VAL A N 1
ATOM 1401 C CA . VAL A 1 182 ? -3.355 2.722 16.397 1.00 96.06 182 VAL A CA 1
ATOM 1402 C C . VAL A 1 182 ? -1.926 2.412 16.850 1.00 96.06 182 VAL A C 1
ATOM 1404 O O . VAL A 1 182 ? -1.728 1.637 17.779 1.00 96.06 182 VAL A O 1
ATOM 1407 N N . LEU A 1 183 ? -0.924 3.050 16.247 1.00 95.25 183 LEU A N 1
ATOM 1408 C CA . LEU A 1 183 ? 0.487 2.813 16.571 1.00 95.25 183 LEU A CA 1
ATOM 1409 C C . LEU A 1 183 ? 0.873 3.270 17.984 1.00 95.25 183 LEU A C 1
ATOM 1411 O O . LEU A 1 183 ? 1.800 2.717 18.567 1.00 95.25 183 LEU A O 1
ATOM 1415 N N . ASN A 1 184 ? 0.153 4.247 18.542 1.00 95.00 184 ASN A N 1
ATOM 1416 C CA . ASN A 1 184 ? 0.379 4.761 19.894 1.00 95.00 184 ASN A CA 1
ATOM 1417 C C . ASN A 1 184 ? -0.483 4.064 20.961 1.00 95.00 184 ASN A C 1
ATOM 1419 O O . ASN A 1 184 ? -0.549 4.540 22.099 1.00 95.00 184 ASN A O 1
ATOM 1423 N N . GLN A 1 185 ? -1.179 2.973 20.620 1.00 91.75 185 GLN A N 1
ATOM 1424 C CA . GLN A 1 185 ? -1.922 2.219 21.624 1.00 91.75 185 GLN A CA 1
ATOM 1425 C C . GLN A 1 185 ? -0.963 1.606 22.660 1.00 91.75 185 GLN A C 1
ATOM 1427 O O . GLN A 1 185 ? 0.118 1.126 22.315 1.00 91.75 185 GLN A O 1
ATOM 1432 N N . PRO A 1 186 ? -1.334 1.626 23.950 1.00 84.81 186 PRO A N 1
ATOM 1433 C CA . PRO A 1 186 ? -0.486 1.102 25.010 1.00 84.81 186 PRO A CA 1
ATOM 1434 C C . PRO A 1 186 ? -0.353 -0.423 24.936 1.00 84.81 186 PRO A C 1
ATOM 1436 O O . PRO A 1 186 ? -1.349 -1.144 24.972 1.00 84.81 186 PRO A O 1
ATOM 1439 N N . VAL A 1 187 ? 0.890 -0.909 24.943 1.00 76.62 187 VAL A N 1
ATOM 1440 C CA . VAL A 1 187 ? 1.206 -2.344 24.998 1.00 76.62 187 VAL A CA 1
ATOM 1441 C C . VAL A 1 187 ? 0.656 -2.965 26.287 1.00 76.62 187 VAL A C 1
ATOM 1443 O O . VAL A 1 187 ? 0.794 -2.398 27.373 1.00 76.62 187 VAL A O 1
ATOM 1446 N N . GLY A 1 188 ? 0.031 -4.139 26.173 1.00 71.94 188 GLY A N 1
ATOM 1447 C CA . GLY A 1 188 ? -0.485 -4.899 27.319 1.00 71.94 188 GLY A CA 1
ATOM 1448 C C . GLY A 1 188 ? -1.762 -4.329 27.945 1.00 71.94 188 GLY A C 1
ATOM 1449 O O . GLY A 1 188 ? -2.176 -4.784 29.010 1.00 71.94 188 GLY A O 1
ATOM 1450 N N . LYS A 1 189 ? -2.398 -3.340 27.308 1.00 80.81 189 LYS A N 1
ATOM 1451 C CA . LYS A 1 189 ? -3.704 -2.804 27.708 1.00 80.81 189 LYS A CA 1
ATOM 1452 C C . LYS A 1 189 ? -4.705 -2.981 26.574 1.00 80.81 189 LYS A C 1
ATOM 1454 O O . LYS A 1 189 ? -4.326 -3.054 25.411 1.00 80.81 189 LYS A O 1
ATOM 1459 N N . LYS A 1 190 ? -5.995 -2.988 26.921 1.00 83.25 190 LYS A N 1
ATOM 1460 C CA . LYS A 1 190 ? -7.076 -3.012 25.933 1.00 83.25 190 LYS A CA 1
ATOM 1461 C C . LYS A 1 190 ? -6.946 -1.815 24.994 1.00 83.25 190 LYS A C 1
ATOM 1463 O O . LYS A 1 190 ? -6.948 -0.665 25.445 1.00 83.25 190 LYS A O 1
ATOM 1468 N N . HIS A 1 191 ? -6.856 -2.097 23.704 1.00 90.38 191 HIS A N 1
ATOM 1469 C CA . HIS A 1 191 ? -6.742 -1.074 22.680 1.00 90.38 191 HIS A CA 1
ATOM 1470 C C . HIS A 1 191 ? -8.043 -0.269 22.545 1.00 90.38 191 HIS A C 1
ATOM 1472 O O . HIS A 1 191 ? -9.154 -0.804 22.622 1.00 90.38 191 HIS A O 1
ATOM 1478 N N . LYS A 1 192 ? -7.917 1.048 22.350 1.00 92.44 192 LYS A N 1
ATOM 1479 C CA . LYS A 1 192 ? -9.062 1.939 22.140 1.00 92.44 192 LYS A CA 1
ATOM 1480 C C . LYS A 1 192 ? -9.545 1.849 20.691 1.00 92.44 192 LYS A C 1
ATOM 1482 O O . LYS A 1 192 ? -8.704 1.835 19.784 1.00 92.44 192 LYS A O 1
ATOM 1487 N N . PRO A 1 193 ? -10.869 1.868 20.452 1.00 94.75 193 PRO A N 1
ATOM 1488 C CA . PRO A 1 193 ? -11.394 1.977 19.099 1.00 94.75 193 PRO A CA 1
ATOM 1489 C C . PRO A 1 193 ? -10.929 3.286 18.452 1.00 94.75 193 PRO A C 1
ATOM 1491 O O . PRO A 1 193 ? -10.674 4.283 19.134 1.00 94.75 193 PRO A O 1
ATOM 1494 N N . ILE A 1 194 ? -10.815 3.278 17.131 1.00 96.75 194 ILE A N 1
ATOM 1495 C CA . ILE A 1 194 ? -10.645 4.482 16.324 1.00 96.75 194 ILE A CA 1
ATOM 1496 C C . ILE A 1 194 ? -11.942 5.304 16.421 1.00 96.75 194 ILE A C 1
ATOM 1498 O O . ILE A 1 194 ? -13.022 4.737 16.201 1.00 96.75 194 ILE A O 1
ATOM 1502 N N . PRO A 1 195 ? -11.862 6.615 16.722 1.00 96.94 195 PRO A N 1
ATOM 1503 C CA . PRO A 1 195 ? -13.019 7.503 16.745 1.00 96.94 195 PRO A CA 1
ATOM 1504 C C . PRO A 1 195 ? -13.812 7.474 15.432 1.00 96.94 195 PRO A C 1
ATOM 1506 O O . PRO A 1 195 ? -13.239 7.555 14.344 1.00 96.94 195 PRO A O 1
ATOM 1509 N N . GLY A 1 196 ? -15.144 7.404 15.528 1.00 96.25 196 GLY A N 1
ATOM 1510 C CA . GLY A 1 196 ? -16.029 7.329 14.358 1.00 96.25 196 GLY A CA 1
ATOM 1511 C C . GLY A 1 196 ? -15.874 8.515 13.401 1.00 96.25 196 GLY A C 1
ATOM 1512 O O . GLY A 1 196 ? -15.903 8.330 12.190 1.00 96.25 196 GLY A O 1
ATOM 1513 N N . GLU A 1 197 ? -15.599 9.708 13.931 1.00 96.94 197 GLU A N 1
ATOM 1514 C CA . GLU A 1 197 ? -15.316 10.921 13.151 1.00 96.94 197 GLU A CA 1
ATOM 1515 C C . GLU A 1 197 ? -14.112 10.769 12.206 1.00 96.94 197 GLU A C 1
ATOM 1517 O O . GLU A 1 197 ? -14.124 11.293 11.094 1.00 96.94 197 GLU A O 1
ATOM 1522 N N . MET A 1 198 ? -13.083 10.011 12.601 1.00 97.38 198 MET A N 1
ATOM 1523 C CA . MET A 1 198 ? -11.906 9.785 11.759 1.00 97.38 198 MET A CA 1
ATOM 1524 C C . MET A 1 198 ? -12.245 8.862 10.586 1.00 97.38 198 MET A C 1
ATOM 1526 O O . MET A 1 198 ? -11.780 9.087 9.472 1.00 97.38 198 MET A O 1
ATOM 1530 N N . ILE A 1 199 ? -13.096 7.858 10.818 1.00 97.56 199 ILE A N 1
ATOM 1531 C CA . ILE A 1 199 ? -13.592 6.943 9.777 1.00 97.56 199 ILE A CA 1
ATOM 1532 C C . ILE A 1 199 ? -14.571 7.671 8.843 1.00 97.56 199 ILE A C 1
ATOM 1534 O O . ILE A 1 199 ? -14.561 7.454 7.628 1.00 97.56 199 ILE A O 1
ATOM 1538 N N . GLN A 1 200 ? -15.389 8.570 9.391 1.00 96.88 200 GLN A N 1
ATOM 1539 C CA . GLN A 1 200 ? -16.333 9.379 8.626 1.00 96.88 200 GLN A CA 1
ATOM 1540 C C . GLN A 1 200 ? -15.609 10.291 7.626 1.00 96.88 200 GLN A C 1
ATOM 1542 O O . GLN A 1 200 ? -15.971 10.297 6.452 1.00 96.88 200 GLN A O 1
ATOM 1547 N N . ARG A 1 201 ? -14.509 10.940 8.031 1.00 96.25 201 ARG A N 1
ATOM 1548 C CA . ARG A 1 201 ? -13.669 11.751 7.126 1.00 96.25 201 ARG A CA 1
ATOM 1549 C C . ARG A 1 201 ? -13.096 10.959 5.946 1.00 96.25 201 ARG A C 1
ATOM 1551 O O . ARG A 1 201 ? -12.916 11.521 4.869 1.00 96.25 201 ARG A O 1
ATOM 1558 N N . LEU A 1 202 ? -12.803 9.665 6.123 1.00 96.62 202 LEU A N 1
ATOM 1559 C CA . LEU A 1 202 ? -12.400 8.794 5.008 1.00 96.62 202 LEU A CA 1
ATOM 1560 C C . LEU A 1 202 ? -13.576 8.515 4.064 1.00 96.62 202 LEU A C 1
ATOM 1562 O O . LEU A 1 202 ? -13.401 8.484 2.852 1.00 96.62 202 LEU A O 1
ATOM 1566 N N . THR A 1 203 ? -14.777 8.329 4.615 1.00 95.06 203 THR A N 1
ATOM 1567 C CA . THR A 1 203 ? -15.998 8.085 3.831 1.00 95.06 203 THR A CA 1
ATOM 1568 C C . THR A 1 203 ? -16.384 9.311 3.003 1.00 95.06 203 THR A C 1
ATOM 1570 O O . THR A 1 203 ? -16.706 9.177 1.828 1.00 95.06 203 THR A O 1
ATOM 1573 N N . GLU A 1 204 ? -16.291 10.507 3.581 1.00 94.19 204 GLU A N 1
ATOM 1574 C CA . GLU A 1 204 ? -16.530 11.777 2.883 1.00 94.19 204 GLU A CA 1
ATOM 1575 C C . GLU A 1 204 ? -15.560 11.976 1.717 1.00 94.19 204 GLU A C 1
ATOM 1577 O O . GLU A 1 204 ? -15.976 12.357 0.625 1.00 94.19 204 GLU A O 1
ATOM 1582 N N . LEU A 1 205 ? -14.279 11.649 1.919 1.00 92.44 205 LEU A N 1
ATOM 1583 C CA . LEU A 1 205 ? -13.261 11.763 0.875 1.00 92.44 205 LEU A CA 1
ATOM 1584 C C . LEU A 1 205 ? -13.551 10.851 -0.331 1.00 92.44 205 LEU A C 1
ATOM 1586 O O . LEU A 1 205 ? -13.292 11.242 -1.467 1.00 92.44 205 LEU A O 1
ATOM 1590 N N . LEU A 1 206 ? -14.126 9.668 -0.091 1.00 91.81 206 LEU A N 1
ATOM 1591 C CA . LEU A 1 206 ? -14.565 8.747 -1.146 1.00 91.81 206 LEU A CA 1
ATOM 1592 C C . LEU A 1 206 ? -15.867 9.205 -1.820 1.00 91.81 206 LEU A C 1
ATOM 1594 O O . LEU A 1 206 ? -16.041 8.985 -3.012 1.00 91.81 206 LEU A O 1
ATOM 1598 N N . ALA A 1 207 ? -16.781 9.849 -1.089 1.00 85.31 207 ALA A N 1
ATOM 1599 C CA . ALA A 1 207 ? -18.072 10.289 -1.625 1.00 85.31 207 ALA A CA 1
ATOM 1600 C C . ALA A 1 207 ? -17.939 11.432 -2.646 1.00 85.31 207 ALA A C 1
ATOM 1602 O O . ALA A 1 207 ? -18.655 11.446 -3.643 1.00 85.31 207 ALA A O 1
ATOM 1603 N N . VAL A 1 208 ? -16.971 12.335 -2.452 1.00 69.25 208 VAL A N 1
ATOM 1604 C CA . VAL A 1 208 ? -16.631 13.396 -3.423 1.00 69.25 208 VAL A CA 1
ATOM 1605 C C . VAL A 1 208 ? -16.126 12.815 -4.761 1.00 69.25 208 VAL A C 1
ATOM 1607 O O . VAL A 1 208 ? -16.055 13.522 -5.757 1.00 69.25 208 VAL A O 1
ATOM 1610 N N . ALA A 1 209 ? -15.788 11.521 -4.820 1.00 56.88 209 ALA A N 1
ATOM 1611 C CA . ALA A 1 209 ? -15.331 10.848 -6.038 1.00 56.88 209 ALA A CA 1
ATOM 1612 C C . ALA A 1 209 ? -16.463 10.396 -6.984 1.00 56.88 209 ALA A C 1
ATOM 1614 O O . ALA A 1 209 ? -16.171 9.988 -8.104 1.00 56.88 209 ALA A O 1
ATOM 1615 N N . GLY A 1 210 ? -17.724 10.410 -6.532 1.00 48.94 210 GLY A N 1
ATOM 1616 C CA . GLY A 1 210 ? -18.882 9.916 -7.292 1.00 48.94 210 GLY A CA 1
ATOM 1617 C C . GLY A 1 210 ? -19.803 11.002 -7.859 1.00 48.94 210 GLY A C 1
ATOM 1618 O O . GLY A 1 210 ? -20.871 10.662 -8.367 1.00 48.94 210 GLY A O 1
ATOM 1619 N N . SER A 1 211 ? -19.424 12.277 -7.730 1.00 38.94 211 SER A N 1
ATOM 1620 C CA . SER A 1 211 ? -20.199 13.461 -8.134 1.00 38.94 211 SER A CA 1
ATOM 1621 C C . SER A 1 211 ? -19.516 14.250 -9.238 1.00 38.94 211 SER A C 1
ATOM 1623 O O . SER A 1 211 ? -18.304 14.512 -9.061 1.00 38.94 211 SER A O 1
#

pLDDT: mean 89.93, std 10.28, range [38.94, 98.62]

Secondary structure (DSSP, 8-state):
-HHHHHHHHHHHHHH-S---HHHHHHHHHHHHHHHH-TTS-HHHHHHHHHHHHHT--S--TTS--HHHHHHHHHHH-TTS-HHHHHHHHHHHHHSB--TTS--HHHHHHHHHHHHHHHHHHHHHSTT-THHHHHHHHHHHHHS--TTTS-TT--TTBTTTSSSPPHHHHHHHHHHHHHHHHHHTSPTTSPPPPPPHHHHHHHHHHHHGGG-